Protein AF-A0A5N5ZF96-F1 (afdb_monomer_lite)

Radius of gyration: 26.36 Å; chains: 1; bounding box: 64×32×74 Å

pLDDT: mean 82.97, std 13.72, range [37.81, 97.19]

Foldseek 3Di:
DDPLVVVLVVVLVVAQPLLSVLSVVLSVVLVVVPDDPVFDWDWDDDLLQIDIDGPPDPVSVVSVVVSSVQSSQAASVPRDRDNWDFDPPVPDPHTHTGHLVVVLVVCVVVFQWAPQDLQFTWGQDCDPNDGDIDTDGLVQWFQAKEWPPCVPLVPQDDPFIKIWTQTPVRDIDIDTLVTFCPLVNLLNRDPVRYPDVVSVVSNCLQLVQFDQDLQLRFSAQHSQAGSQLRDRVCLCPPDPVSVVVLCVPPVDPVVVSVVSNVVSVVVLVNDSVSVCCSPPRPSGDPDDDRD

Secondary structure (DSSP, 8-state):
--HHHHHHHHHHTTS-HHHHHHHHHHHHHHHHTT--TTS-EEEEEETTEEEEEETT-HHHHHHHHHHHHHHTTS-TTT------EEE--TTSS--EEE-HHHHHHHHHTT-SEE---SSEEEEEEEETTEEEEEEEEHHHHEEEEEEE-GGGTTTTS----EEEEEETTS-EEEE-TTSTTHHHHHHHS-GGGBSSHHHHHHHHHHHHS-EE-TTT-SEEEETTEETTT--BHHHHHT-HHHHHHHHTT-SSHHHHHHHHHHHHHHHHTT-HHHHHHHHT-GGGS--SS--

Structure (mmCIF, N/CA/C/O backbone):
data_AF-A0A5N5ZF96-F1
#
_entry.id   AF-A0A5N5ZF96-F1
#
loop_
_atom_site.group_PDB
_atom_site.id
_atom_site.type_symbol
_atom_site.label_atom_id
_atom_site.label_alt_id
_atom_site.label_comp_id
_atom_site.label_asym_id
_atom_site.label_entity_id
_atom_site.label_seq_id
_atom_site.pdbx_PDB_ins_code
_atom_site.Cartn_x
_atom_site.Cartn_y
_atom_site.Cartn_z
_atom_site.occupancy
_atom_site.B_iso_or_equiv
_atom_site.auth_seq_id
_atom_site.auth_comp_id
_atom_site.auth_asym_id
_atom_site.auth_atom_id
_atom_site.pdbx_PDB_model_num
ATOM 1 N N . MET A 1 1 ? -13.406 14.253 44.596 1.00 65.38 1 MET A N 1
ATOM 2 C CA . MET A 1 1 ? -13.641 13.307 43.485 1.00 65.38 1 MET A CA 1
ATOM 3 C C . MET A 1 1 ? -14.614 12.248 43.981 1.00 65.38 1 MET A C 1
ATOM 5 O O . MET A 1 1 ? -14.267 11.573 44.949 1.00 65.38 1 MET A O 1
ATOM 9 N N . ASN A 1 2 ? -15.832 12.198 43.428 1.00 86.25 2 ASN A N 1
ATOM 10 C CA . ASN A 1 2 ? -16.864 11.226 43.824 1.00 86.25 2 ASN A CA 1
ATOM 11 C C . ASN A 1 2 ? -16.504 9.809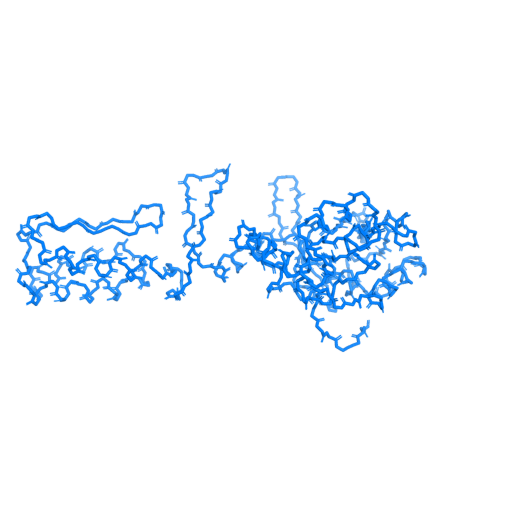 43.317 1.00 86.25 2 ASN A C 1
ATOM 13 O O . ASN A 1 2 ? -15.469 9.621 42.663 1.00 86.25 2 ASN A O 1
ATOM 17 N N . ALA A 1 3 ? -17.284 8.802 43.716 1.00 87.00 3 ALA A N 1
ATOM 18 C CA . ALA A 1 3 ? -17.009 7.400 43.393 1.00 87.00 3 ALA A CA 1
ATOM 19 C C . ALA A 1 3 ? -17.081 7.149 41.878 1.00 87.00 3 ALA A C 1
ATOM 21 O O . ALA A 1 3 ? -16.246 6.433 41.327 1.00 87.00 3 ALA A O 1
ATOM 22 N N . GLU A 1 4 ? -18.006 7.833 41.209 1.00 89.31 4 GLU A N 1
ATOM 23 C CA . GLU A 1 4 ? -18.239 7.809 39.771 1.00 89.31 4 GLU A CA 1
ATOM 24 C C . GLU A 1 4 ? -17.007 8.314 39.015 1.00 89.31 4 GLU A C 1
ATOM 26 O O . GLU A 1 4 ? -16.441 7.580 38.213 1.00 89.31 4 GLU A O 1
ATOM 31 N N . THR A 1 5 ? -16.490 9.510 39.326 1.00 88.69 5 THR A N 1
ATOM 32 C CA . THR A 1 5 ? -15.298 10.049 38.646 1.00 88.69 5 THR A CA 1
ATOM 33 C C . THR A 1 5 ? -14.074 9.144 38.828 1.00 88.69 5 THR A C 1
ATOM 35 O O . THR A 1 5 ? -13.277 8.983 37.900 1.00 88.69 5 THR A O 1
ATOM 38 N N . LYS A 1 6 ? -13.914 8.525 40.010 1.00 89.81 6 LYS A N 1
ATOM 39 C CA . LYS A 1 6 ? -12.844 7.542 40.261 1.00 89.81 6 LYS A CA 1
ATOM 40 C C . LYS A 1 6 ? -12.990 6.307 39.373 1.00 89.81 6 LYS A C 1
ATOM 42 O O . LYS A 1 6 ? -11.993 5.866 38.805 1.00 89.81 6 LYS A O 1
ATOM 47 N N . TYR A 1 7 ? -14.206 5.779 39.243 1.00 89.88 7 TYR A N 1
ATOM 48 C CA . TYR A 1 7 ? -14.503 4.652 38.363 1.00 89.88 7 TYR A CA 1
ATOM 49 C C . TYR A 1 7 ? -14.228 4.999 36.897 1.00 89.88 7 TYR A C 1
ATOM 51 O O . TYR A 1 7 ? -13.468 4.302 36.236 1.00 89.88 7 TYR A O 1
ATOM 59 N N . VAL A 1 8 ? -14.763 6.122 36.416 1.00 91.06 8 VAL A N 1
ATOM 60 C CA . VAL A 1 8 ? -14.608 6.580 35.027 1.00 91.06 8 VAL A CA 1
ATOM 61 C C . VAL A 1 8 ? -13.133 6.728 34.660 1.00 91.06 8 VAL A C 1
ATOM 63 O O . VAL A 1 8 ? -12.678 6.166 33.670 1.00 91.06 8 VAL A O 1
ATOM 66 N N . THR A 1 9 ? -12.347 7.393 35.511 1.00 91.19 9 THR A N 1
ATOM 67 C CA . THR A 1 9 ? -10.901 7.561 35.280 1.00 91.19 9 THR A CA 1
ATOM 68 C C . THR A 1 9 ? -10.170 6.215 35.272 1.00 91.19 9 THR A C 1
ATOM 70 O O . THR A 1 9 ? -9.229 6.018 34.507 1.00 91.19 9 THR A O 1
ATOM 73 N N . SER A 1 10 ? -10.605 5.271 36.112 1.00 90.44 10 SER A N 1
ATOM 74 C CA . SER A 1 10 ? -10.054 3.917 36.151 1.00 90.44 10 SER A CA 1
ATOM 75 C C . SER A 1 10 ? -10.356 3.113 34.892 1.00 90.44 10 SER A C 1
ATOM 77 O O . SER A 1 10 ? -9.513 2.317 34.512 1.00 90.44 10 SER A O 1
ATOM 79 N N . VAL A 1 11 ? -11.538 3.262 34.295 1.00 88.94 11 VAL A N 1
ATOM 80 C CA . VAL A 1 11 ? -11.928 2.508 33.095 1.00 88.94 11 VAL A CA 1
ATOM 81 C C . VAL A 1 11 ? -11.272 3.104 31.857 1.00 88.94 11 VAL A C 1
ATOM 83 O O . VAL A 1 11 ? -10.677 2.387 31.066 1.00 88.94 11 VAL A O 1
ATOM 86 N N . ILE A 1 12 ? -11.343 4.427 31.704 1.00 92.44 12 ILE A N 1
ATOM 87 C CA . ILE A 1 12 ? -10.909 5.116 30.485 1.00 92.44 12 ILE A CA 1
ATOM 88 C C . ILE A 1 12 ? -9.402 4.980 30.237 1.00 92.44 12 ILE A C 1
ATOM 90 O O . ILE A 1 12 ? -8.981 4.887 29.088 1.00 92.44 12 ILE A O 1
ATOM 94 N N . LYS A 1 13 ? -8.587 4.940 31.296 1.00 91.50 13 LYS A N 1
ATOM 95 C CA . LYS A 1 13 ? -7.121 4.851 31.175 1.00 91.50 13 LYS A CA 1
ATOM 96 C C . LYS A 1 13 ? -6.634 3.573 30.472 1.00 91.50 13 LYS A C 1
ATOM 98 O O . LYS A 1 13 ? -5.491 3.549 30.030 1.00 91.50 13 LYS A O 1
ATOM 103 N N . ASP A 1 14 ? -7.466 2.529 30.439 1.00 89.06 14 ASP A N 1
ATOM 104 C CA . ASP A 1 14 ? -7.128 1.230 29.853 1.00 89.06 14 ASP A CA 1
ATOM 105 C C . ASP A 1 14 ? -7.432 1.185 28.338 1.00 89.06 14 ASP A C 1
ATOM 107 O O . ASP A 1 14 ? -7.151 0.180 27.692 1.00 89.06 14 ASP A O 1
ATOM 111 N N . PHE A 1 15 ? -7.983 2.267 27.769 1.00 89.00 15 PHE A N 1
ATOM 112 C CA . PHE A 1 15 ? -8.279 2.411 26.340 1.00 89.00 15 PHE A CA 1
ATOM 113 C C . PHE A 1 15 ? -7.331 3.398 25.654 1.00 89.00 15 PHE A C 1
ATOM 115 O O . PHE A 1 15 ? -6.765 4.296 26.294 1.00 89.00 15 PHE A O 1
ATOM 122 N N . ASP A 1 16 ? -7.214 3.264 24.329 1.00 86.00 16 ASP A N 1
ATOM 123 C CA . ASP A 1 16 ? -6.443 4.176 23.488 1.00 86.00 16 ASP A CA 1
ATOM 124 C C . ASP A 1 16 ? -6.835 5.633 23.721 1.00 86.00 16 ASP A C 1
ATOM 126 O O . ASP A 1 16 ? -8.012 5.972 23.859 1.00 86.00 16 ASP A O 1
ATOM 130 N N . VAL A 1 17 ? -5.831 6.518 23.721 1.00 89.31 17 VAL A N 1
ATOM 131 C CA . VAL A 1 17 ? -5.986 7.959 23.997 1.00 89.31 17 VAL A CA 1
ATOM 132 C C . VAL A 1 17 ? -7.071 8.591 23.122 1.00 89.31 17 VAL A C 1
ATOM 134 O O . VAL A 1 17 ? -7.817 9.452 23.585 1.00 89.31 17 VAL A O 1
ATOM 137 N N . VAL A 1 18 ? -7.197 8.120 21.880 1.00 88.69 18 VAL A N 1
ATOM 138 C CA . VAL A 1 18 ? -8.214 8.564 20.922 1.00 88.69 18 VAL A CA 1
ATOM 139 C C . VAL A 1 18 ? -9.640 8.307 21.428 1.00 88.69 18 VAL A C 1
ATOM 141 O O . VAL A 1 18 ? -10.518 9.142 21.225 1.00 88.69 18 VAL A O 1
ATOM 144 N N . TYR A 1 19 ? -9.878 7.202 22.135 1.00 90.88 19 TYR A N 1
ATOM 145 C CA . TYR A 1 19 ? -11.196 6.843 22.667 1.00 90.88 19 TYR A CA 1
ATOM 146 C C . TYR A 1 19 ? -11.517 7.548 23.982 1.00 90.88 19 TYR A C 1
ATOM 148 O O . TYR A 1 19 ? -12.687 7.672 24.342 1.00 90.88 19 TYR A O 1
ATOM 156 N N . GLN A 1 20 ? -10.507 8.038 24.704 1.00 92.62 20 GLN A N 1
ATOM 157 C CA . GLN A 1 20 ? -10.689 8.509 26.075 1.00 92.62 20 GLN A CA 1
ATOM 158 C C . GLN A 1 20 ? -11.656 9.689 26.196 1.00 92.62 20 GLN A C 1
ATOM 160 O O . GLN A 1 20 ? -12.450 9.728 27.135 1.00 92.62 20 GLN A O 1
ATOM 165 N N . ASN A 1 21 ? -11.639 10.622 25.239 1.00 92.44 21 ASN A N 1
ATOM 166 C CA . ASN A 1 21 ? -12.564 11.757 25.240 1.00 92.44 21 ASN A CA 1
ATOM 167 C C . ASN A 1 21 ? -14.008 11.306 24.988 1.00 92.44 21 ASN A C 1
ATOM 169 O O . ASN A 1 21 ? -14.898 11.668 25.750 1.00 92.44 21 ASN A O 1
ATOM 173 N N . THR A 1 22 ? -14.229 10.455 23.985 1.00 94.00 22 THR A N 1
ATOM 174 C CA . THR A 1 22 ? -15.558 9.918 23.658 1.00 94.00 22 THR A CA 1
ATOM 175 C C . THR A 1 22 ? -16.110 9.044 24.784 1.00 94.00 22 THR A C 1
ATOM 177 O O . THR A 1 22 ? -17.290 9.124 25.112 1.00 94.00 22 THR A O 1
ATOM 180 N N . LEU A 1 23 ? -15.262 8.245 25.438 1.00 94.81 23 LEU A N 1
ATOM 181 C CA . LEU A 1 23 ? -15.657 7.478 26.618 1.00 94.81 23 LEU A CA 1
ATOM 182 C C . LEU A 1 23 ? -16.005 8.389 27.792 1.00 94.81 23 LEU A C 1
ATOM 184 O O . LEU A 1 23 ? -16.938 8.098 28.535 1.00 94.81 23 LEU A O 1
ATOM 188 N N . LYS A 1 24 ? -15.278 9.493 27.970 1.00 95.12 24 LYS A N 1
ATOM 189 C CA . LYS A 1 24 ? -15.581 10.464 29.019 1.00 95.12 24 LYS A CA 1
ATOM 190 C C . LYS A 1 24 ? -16.945 11.109 28.789 1.00 95.12 24 LYS A C 1
ATOM 192 O O . LYS A 1 24 ? -17.745 11.118 29.714 1.00 95.12 24 LYS A O 1
ATOM 197 N N . GLU A 1 25 ? -17.224 11.554 27.567 1.00 96.50 25 GLU A N 1
ATOM 198 C CA . GLU A 1 25 ? -18.534 12.091 27.173 1.00 96.50 25 GLU A CA 1
ATOM 199 C C . GLU A 1 25 ? -19.655 11.068 27.408 1.00 96.50 25 GLU A C 1
ATOM 201 O O . GLU A 1 25 ? -20.671 11.400 28.017 1.00 96.50 25 GLU A O 1
ATOM 206 N N . MET A 1 26 ? -19.429 9.799 27.043 1.00 96.81 26 MET A N 1
ATOM 207 C CA . MET A 1 26 ? -20.361 8.705 27.329 1.00 96.81 26 MET A CA 1
ATOM 208 C C . MET A 1 26 ? -20.660 8.593 28.828 1.00 96.81 26 MET A C 1
ATOM 210 O O . MET A 1 26 ? -21.820 8.520 29.227 1.00 96.81 26 MET A O 1
ATOM 214 N N . PHE A 1 27 ? -19.628 8.556 29.674 1.00 96.12 27 PHE A N 1
ATOM 215 C CA . PHE A 1 27 ? -19.810 8.423 31.118 1.00 96.12 27 PHE A CA 1
ATOM 216 C C . PHE A 1 27 ? -20.442 9.663 31.756 1.00 96.12 27 PHE A C 1
ATOM 218 O O . PHE A 1 27 ? -21.265 9.504 32.657 1.00 96.12 27 PHE A O 1
ATOM 225 N N . ASP A 1 28 ? -20.103 10.864 31.291 1.00 96.00 28 ASP A N 1
ATOM 226 C CA . ASP A 1 28 ? -20.722 12.107 31.753 1.00 96.00 28 ASP A CA 1
ATOM 227 C C . ASP A 1 28 ? -22.236 12.088 31.444 1.00 96.00 28 ASP A C 1
ATOM 229 O O . ASP A 1 28 ? -23.049 12.291 32.347 1.00 96.00 28 ASP A O 1
ATOM 233 N N . GLU A 1 29 ? -22.637 11.697 30.227 1.00 97.19 29 GLU A N 1
ATOM 234 C CA . GLU A 1 29 ? -24.053 11.569 29.852 1.00 97.19 29 GLU A CA 1
ATOM 235 C C . GLU A 1 29 ? -24.774 10.453 30.632 1.00 97.19 29 GLU A C 1
ATOM 237 O O . GLU A 1 29 ? -25.935 10.605 31.025 1.00 97.19 29 GLU A O 1
ATOM 242 N N . LEU A 1 30 ? -24.101 9.333 30.917 1.00 95.69 30 LEU A N 1
ATOM 243 C CA . LEU A 1 30 ? -24.652 8.271 31.763 1.00 95.69 30 LEU A CA 1
ATOM 244 C C . LEU A 1 30 ? -24.927 8.775 33.190 1.00 95.69 30 LEU A C 1
ATOM 246 O O . LEU A 1 30 ? -26.004 8.501 33.727 1.00 95.69 30 LEU A O 1
ATOM 250 N N . ILE A 1 31 ? -23.994 9.526 33.790 1.00 94.56 31 ILE A N 1
ATOM 251 C CA . ILE A 1 31 ? -24.150 10.131 35.126 1.00 94.56 31 ILE A CA 1
ATOM 252 C C . ILE A 1 31 ? -25.327 11.112 35.127 1.00 94.56 31 ILE A C 1
ATOM 254 O O . ILE A 1 31 ? -26.194 11.032 36.001 1.00 94.56 31 ILE A O 1
ATOM 258 N N . GLU A 1 32 ? -25.411 11.990 34.125 1.00 95.75 32 GLU A N 1
ATOM 259 C CA . GLU A 1 32 ? -26.530 12.931 33.958 1.00 95.75 32 GLU A CA 1
ATOM 260 C C . GLU A 1 32 ? -27.883 12.217 33.821 1.00 95.75 32 GLU A C 1
ATOM 262 O O . GLU A 1 32 ? -28.922 12.736 34.235 1.00 95.75 32 GLU A O 1
ATOM 267 N N . ASN A 1 33 ? -27.876 10.988 33.300 1.00 95.44 33 ASN A N 1
ATOM 268 C CA . ASN A 1 33 ? -29.060 10.153 33.134 1.00 95.44 33 ASN A CA 1
ATOM 269 C C . ASN A 1 33 ? -29.305 9.160 34.281 1.00 95.44 33 ASN A C 1
ATOM 271 O O . ASN A 1 33 ? -30.176 8.291 34.155 1.00 95.44 33 ASN A O 1
ATOM 275 N N . GLY A 1 34 ? -28.616 9.335 35.412 1.00 92.62 34 GLY A N 1
ATOM 276 C CA . GLY A 1 34 ? -28.881 8.619 36.659 1.00 92.62 34 GLY A CA 1
ATOM 277 C C . GLY A 1 34 ? -28.096 7.322 36.835 1.00 92.62 34 GLY A C 1
ATOM 278 O O . GLY A 1 34 ? -28.491 6.487 37.649 1.00 92.62 34 GLY A O 1
ATOM 279 N N . TRP A 1 35 ? -27.010 7.122 36.086 1.00 94.44 35 TRP A N 1
ATOM 280 C CA . TRP A 1 35 ? -26.068 6.045 36.379 1.00 94.44 35 TRP A CA 1
ATOM 281 C C . TRP A 1 35 ? -25.307 6.318 37.686 1.00 94.44 35 TRP A C 1
ATOM 283 O O . TRP A 1 35 ? -24.858 7.435 37.944 1.00 94.44 35 TRP A O 1
ATOM 293 N N . THR A 1 36 ? -25.129 5.269 38.488 1.00 91.19 36 THR A N 1
ATOM 294 C CA . THR A 1 36 ? -24.281 5.245 39.687 1.00 91.19 36 THR A CA 1
ATOM 295 C C . THR A 1 36 ? -23.387 4.008 39.645 1.00 91.19 36 THR A C 1
ATOM 297 O O . THR A 1 36 ? -23.646 3.061 38.898 1.00 91.19 36 THR A O 1
ATOM 300 N N . THR A 1 37 ? -22.365 3.956 40.503 1.00 88.62 37 THR A N 1
ATOM 301 C CA . THR A 1 37 ? -21.448 2.803 40.591 1.00 88.62 37 THR A CA 1
ATOM 302 C C . THR A 1 37 ? -22.112 1.483 41.009 1.00 88.62 37 THR A C 1
ATOM 304 O O . THR A 1 37 ? -21.464 0.439 40.952 1.00 88.62 37 THR A O 1
ATOM 307 N N . ASP A 1 38 ? -23.384 1.503 41.417 1.00 88.94 38 ASP A N 1
ATOM 308 C CA . ASP A 1 38 ? -24.154 0.297 41.745 1.00 88.94 38 ASP A CA 1
ATOM 309 C C . ASP A 1 38 ? -24.536 -0.502 40.488 1.00 88.94 38 ASP A C 1
ATOM 311 O O . ASP A 1 38 ? -24.707 -1.723 40.542 1.00 88.94 38 ASP A O 1
ATOM 315 N N . VAL A 1 39 ? -24.638 0.172 39.337 1.00 87.88 39 VAL A N 1
ATOM 316 C CA . VAL A 1 39 ? -24.899 -0.457 38.040 1.00 87.88 39 VAL A CA 1
ATOM 317 C C . VAL A 1 39 ? -23.568 -0.742 37.355 1.00 87.88 39 VAL A C 1
ATOM 319 O O . VAL A 1 39 ? -22.848 0.168 36.942 1.00 87.88 39 VAL A O 1
ATOM 322 N N . LYS A 1 40 ? -23.241 -2.026 37.204 1.00 88.19 40 LYS A N 1
ATOM 323 C CA . LYS A 1 40 ? -22.011 -2.450 36.527 1.00 88.19 40 LYS A CA 1
ATOM 324 C C . LYS A 1 40 ? -22.080 -2.133 35.035 1.00 88.19 40 LYS A C 1
ATOM 326 O O . LYS A 1 40 ? -23.028 -2.535 34.365 1.00 88.19 40 LYS A O 1
ATOM 331 N N . ILE A 1 41 ? -21.034 -1.483 34.536 1.00 90.75 41 ILE A N 1
ATOM 332 C CA . ILE A 1 41 ? -20.803 -1.247 33.110 1.00 90.75 41 ILE A CA 1
ATOM 333 C C . ILE A 1 41 ? -19.625 -2.112 32.683 1.00 90.75 41 ILE A C 1
ATOM 335 O O . ILE A 1 41 ? -18.554 -2.040 33.288 1.00 90.75 41 ILE A O 1
ATOM 339 N N . TYR A 1 42 ? -19.819 -2.926 31.653 1.00 90.44 42 TYR A N 1
ATOM 340 C CA . TYR A 1 42 ? -18.764 -3.736 31.063 1.00 90.44 42 TYR A CA 1
ATOM 341 C C . TYR A 1 42 ? -18.312 -3.112 29.745 1.00 90.44 42 TYR A C 1
ATOM 343 O O . TYR A 1 42 ? -19.018 -3.216 28.748 1.00 90.44 42 TYR A O 1
ATOM 351 N N . CYS A 1 43 ? -17.137 -2.482 29.746 1.00 91.75 43 CYS A N 1
ATOM 352 C CA . CYS A 1 43 ? -16.488 -1.989 28.534 1.00 91.75 43 CYS A CA 1
ATOM 353 C C . CYS A 1 43 ? -15.343 -2.925 28.155 1.00 91.75 43 CYS A C 1
ATOM 355 O O . CYS A 1 43 ? -14.505 -3.251 29.001 1.00 91.75 43 CYS A O 1
ATOM 357 N N . LYS A 1 44 ? -15.274 -3.329 26.889 1.00 90.06 44 LYS A N 1
ATOM 358 C CA . LYS A 1 44 ? -14.160 -4.117 26.367 1.00 90.06 44 LYS A CA 1
ATOM 359 C C . LYS A 1 44 ? -13.954 -3.849 24.887 1.00 90.06 44 LYS A C 1
ATOM 361 O O . LYS A 1 44 ? -14.914 -3.765 24.132 1.00 90.06 44 LYS A O 1
ATOM 366 N N . GLU A 1 45 ? -12.696 -3.823 24.475 1.00 84.81 45 GLU A N 1
ATOM 367 C CA . GLU A 1 45 ? -12.321 -3.938 23.073 1.00 84.81 45 GLU A CA 1
ATOM 368 C C . GLU A 1 45 ? -11.948 -5.391 22.748 1.00 84.81 45 GLU A C 1
ATOM 370 O O . GLU A 1 45 ? -11.219 -6.056 23.495 1.00 84.81 45 GLU A O 1
ATOM 375 N N . LYS A 1 46 ? -12.497 -5.927 21.657 1.00 79.12 46 LYS A N 1
ATOM 376 C CA . LYS A 1 46 ? -12.172 -7.267 21.166 1.00 79.12 46 LYS A CA 1
ATOM 377 C C . LYS A 1 46 ? -12.161 -7.263 19.642 1.00 79.12 46 LYS A C 1
ATOM 379 O O . LYS A 1 46 ? -13.172 -6.941 19.031 1.00 79.12 46 LYS A O 1
ATOM 384 N N . TYR A 1 47 ? -11.043 -7.678 19.045 1.00 73.00 47 TYR A N 1
ATOM 385 C CA . TYR A 1 47 ? -10.875 -7.748 17.586 1.00 73.00 47 TYR A CA 1
ATOM 386 C C . TYR A 1 47 ? -11.176 -6.413 16.877 1.00 73.00 47 TYR A C 1
ATOM 388 O O . TYR A 1 47 ? -11.859 -6.396 15.856 1.00 73.00 47 TYR A O 1
ATOM 396 N N . GLY A 1 48 ? -10.735 -5.294 17.464 1.00 72.94 48 GLY A N 1
ATOM 397 C CA . GLY A 1 48 ? -10.994 -3.953 16.931 1.00 72.94 48 GLY A CA 1
ATOM 398 C C . GLY A 1 48 ? -12.424 -3.446 17.120 1.00 72.94 48 GLY A C 1
ATOM 399 O O . GLY A 1 48 ? -12.775 -2.394 16.604 1.00 72.94 48 GLY A O 1
ATOM 400 N N . VAL A 1 49 ? -13.274 -4.182 17.840 1.00 81.88 49 VAL A N 1
ATOM 401 C CA . VAL A 1 49 ? -14.644 -3.758 18.138 1.00 81.88 49 VAL A CA 1
ATOM 402 C C . VAL A 1 49 ? -14.750 -3.404 19.612 1.00 81.88 49 VAL A C 1
ATOM 404 O O . VAL A 1 49 ? -14.535 -4.246 20.489 1.00 81.88 49 VAL A O 1
ATOM 407 N N . PHE A 1 50 ? -15.120 -2.159 19.880 1.00 88.81 50 PHE A N 1
ATOM 408 C CA . PHE A 1 50 ? -15.508 -1.695 21.198 1.00 88.81 50 PHE A CA 1
ATOM 409 C C . PHE A 1 50 ? -16.938 -2.143 21.513 1.00 88.81 50 PHE A C 1
ATOM 411 O O . PHE A 1 50 ? -17.855 -1.992 20.702 1.00 88.81 50 PHE A O 1
ATOM 418 N N . ILE A 1 51 ? -17.122 -2.697 22.708 1.00 91.06 51 ILE A N 1
ATOM 419 C CA . ILE A 1 51 ? -18.397 -3.175 23.237 1.00 91.06 51 ILE A CA 1
ATOM 420 C C . ILE A 1 51 ? -18.595 -2.545 24.615 1.00 91.06 51 ILE A C 1
ATOM 422 O O . ILE A 1 51 ? -17.671 -2.522 25.432 1.00 91.06 51 ILE A O 1
ATOM 426 N N . CYS A 1 52 ? -19.811 -2.066 24.877 1.00 93.88 52 CYS A N 1
ATOM 427 C CA . CYS A 1 52 ? -20.228 -1.546 26.173 1.00 93.88 52 CYS A CA 1
ATOM 428 C C . CYS A 1 52 ? -21.594 -2.131 26.549 1.00 93.88 52 CYS A C 1
ATOM 430 O O . CYS A 1 52 ? -22.579 -1.923 25.843 1.00 93.88 52 CYS A O 1
ATOM 432 N N . GLU A 1 53 ? -21.651 -2.866 27.658 1.00 92.62 53 GLU A N 1
ATOM 433 C CA . GLU A 1 53 ? -22.875 -3.499 28.154 1.00 92.62 53 GLU A CA 1
ATOM 434 C C . GLU A 1 53 ? -23.258 -2.950 29.532 1.00 92.62 53 GLU A C 1
ATOM 436 O O . GL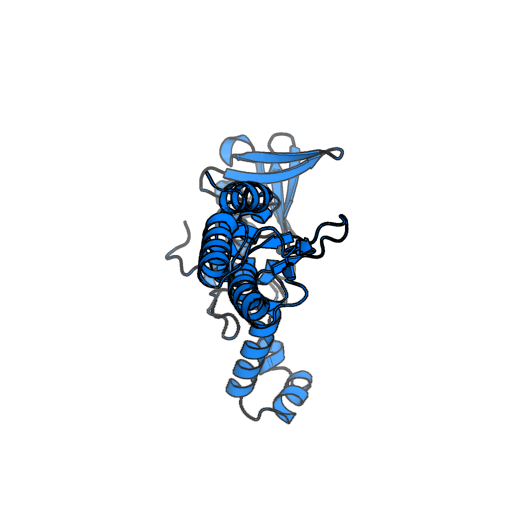U A 1 53 ? -22.481 -2.997 30.492 1.00 92.62 53 GLU A O 1
ATOM 441 N N . ILE A 1 54 ? -24.496 -2.469 29.632 1.00 92.44 54 ILE A N 1
ATOM 442 C CA . ILE A 1 54 ? -25.139 -1.971 30.846 1.00 92.44 54 ILE A CA 1
ATOM 443 C C . ILE A 1 54 ? -26.362 -2.842 31.116 1.00 92.44 54 ILE A C 1
ATOM 445 O O . ILE A 1 54 ? -27.490 -2.569 30.696 1.00 92.44 54 ILE A O 1
ATOM 449 N N . ASN A 1 55 ? -26.135 -3.926 31.851 1.00 78.62 55 ASN A N 1
ATOM 450 C CA . ASN A 1 55 ? -27.199 -4.857 32.192 1.00 78.62 55 ASN A CA 1
ATOM 451 C C . ASN A 1 55 ? -28.260 -4.161 33.058 1.00 78.62 55 ASN A C 1
ATOM 453 O O . ASN A 1 55 ? -27.942 -3.574 34.092 1.00 78.62 55 ASN A O 1
ATOM 457 N N . SER A 1 56 ? -29.536 -4.334 32.698 1.00 73.62 56 SER A N 1
ATOM 458 C CA . SER A 1 56 ? -30.726 -3.931 33.479 1.00 73.62 56 SER A CA 1
ATOM 459 C C . SER A 1 56 ? -31.236 -2.492 33.306 1.00 73.62 56 SER A C 1
ATOM 461 O O . SER A 1 56 ? -32.173 -2.113 34.009 1.00 73.62 56 SER A O 1
ATOM 463 N N . ASN A 1 57 ? -30.703 -1.688 32.375 1.00 88.31 57 ASN A N 1
ATOM 464 C CA . ASN A 1 57 ? -31.256 -0.356 32.096 1.00 88.31 57 ASN A CA 1
ATOM 465 C C . ASN A 1 57 ? -31.193 0.013 30.604 1.00 88.31 57 ASN A C 1
ATOM 467 O O . ASN A 1 57 ? -30.168 0.475 30.112 1.00 88.31 57 ASN A O 1
ATOM 471 N N . GLN A 1 58 ? -32.324 -0.125 29.901 1.00 91.81 58 GLN A N 1
ATOM 472 C CA . GLN A 1 58 ? -32.411 0.146 28.459 1.00 91.81 58 GLN A CA 1
ATOM 473 C C . GLN A 1 58 ? -32.077 1.598 28.097 1.00 91.81 58 GLN A C 1
ATOM 475 O O . GLN A 1 58 ? -31.487 1.851 27.052 1.00 91.81 58 GLN A O 1
ATOM 480 N N . LYS A 1 59 ? -32.441 2.563 28.951 1.00 94.56 59 LYS A N 1
ATOM 481 C CA . LYS A 1 59 ? -32.149 3.978 28.694 1.00 94.56 59 LYS A CA 1
ATOM 482 C C . LYS A 1 59 ? -30.639 4.218 28.688 1.00 94.56 59 LYS A C 1
ATOM 484 O O . LYS A 1 59 ? -30.136 4.863 27.777 1.00 94.56 59 LYS A O 1
ATOM 489 N N . LEU A 1 60 ? -29.932 3.674 29.679 1.00 94.88 60 LEU A N 1
ATOM 490 C CA . LEU A 1 60 ? -28.475 3.780 29.767 1.00 94.88 60 LEU A CA 1
ATOM 491 C C . LEU A 1 60 ? -27.784 2.975 28.657 1.00 94.88 60 LEU A C 1
ATOM 493 O O . LEU A 1 60 ? -26.826 3.467 28.070 1.00 94.88 60 LEU A O 1
ATOM 497 N N . GLN A 1 61 ? -28.303 1.791 28.314 1.00 95.75 61 GLN A N 1
ATOM 498 C CA . GLN A 1 61 ? -27.783 1.003 27.193 1.00 95.75 61 GLN A CA 1
ATOM 499 C C . GLN A 1 61 ? -27.867 1.776 25.871 1.00 95.75 61 GLN A C 1
ATOM 501 O O . GLN A 1 61 ? -26.886 1.822 25.146 1.00 95.75 61 GLN A O 1
ATOM 506 N N . ASN A 1 62 ? -28.979 2.462 25.585 1.00 96.12 62 ASN A N 1
ATOM 507 C CA . ASN A 1 62 ? -29.115 3.249 24.351 1.00 96.12 62 ASN A CA 1
ATOM 508 C C . ASN A 1 62 ? -28.092 4.400 24.259 1.00 96.12 62 ASN A C 1
ATOM 510 O O . ASN A 1 62 ? -27.624 4.732 23.167 1.00 96.12 62 ASN A O 1
ATOM 514 N N . ILE A 1 63 ? -27.755 5.017 25.398 1.00 96.50 63 ILE A N 1
ATOM 515 C CA . ILE A 1 63 ? -26.685 6.021 25.471 1.00 96.50 63 ILE A CA 1
ATOM 516 C C . ILE A 1 63 ? -25.362 5.339 25.118 1.00 96.50 63 ILE A C 1
ATOM 518 O O . ILE A 1 63 ? -24.705 5.747 24.165 1.00 96.50 63 ILE A O 1
ATOM 522 N N . ALA A 1 64 ? -25.018 4.247 25.806 1.00 95.69 64 ALA A N 1
ATOM 523 C CA . ALA A 1 64 ? -23.800 3.488 25.535 1.00 95.69 64 ALA A CA 1
ATOM 524 C C . ALA A 1 64 ? -23.691 3.054 24.062 1.00 95.69 64 ALA A C 1
ATOM 526 O O . ALA A 1 64 ? -22.654 3.280 23.447 1.00 95.69 64 ALA A O 1
ATOM 527 N N . ASP A 1 65 ? -24.764 2.529 23.467 1.00 95.38 65 ASP A N 1
ATOM 528 C CA . ASP A 1 65 ? -24.811 2.094 22.066 1.00 95.38 65 ASP A CA 1
ATOM 529 C C . ASP A 1 65 ? -24.498 3.234 21.085 1.00 95.38 65 ASP A C 1
ATOM 531 O O . ASP A 1 65 ? -23.835 3.020 20.067 1.00 95.38 65 ASP A O 1
ATOM 535 N N . THR A 1 66 ? -24.921 4.462 21.402 1.00 96.31 66 THR A N 1
ATOM 536 C CA . THR A 1 66 ? -24.618 5.646 20.585 1.00 96.31 66 THR A CA 1
ATOM 537 C C . THR A 1 66 ? -23.112 5.906 20.549 1.00 96.31 66 THR A C 1
ATOM 539 O O . THR A 1 66 ? -22.528 6.044 19.472 1.00 96.31 66 THR A O 1
ATOM 542 N N . TYR A 1 67 ? -22.458 5.905 21.712 1.00 95.69 67 TYR A N 1
ATOM 543 C CA . TYR A 1 67 ? -21.013 6.126 21.808 1.00 95.69 67 TYR A CA 1
ATOM 544 C C . TYR A 1 67 ? -20.203 4.936 21.296 1.00 95.69 67 TYR A C 1
ATOM 546 O O . TYR A 1 67 ? -19.182 5.140 20.644 1.00 95.69 67 TYR A O 1
ATOM 554 N N . VAL A 1 68 ? -20.679 3.705 21.498 1.00 93.19 68 VAL A N 1
ATOM 555 C CA . VAL A 1 68 ? -20.120 2.500 20.870 1.00 93.19 68 VAL A CA 1
ATOM 556 C C . VAL A 1 68 ? -20.103 2.656 19.350 1.00 93.19 68 VAL A C 1
ATOM 558 O O . VAL A 1 68 ? -19.083 2.384 18.719 1.00 93.19 68 VAL A O 1
ATOM 561 N N . GLY A 1 69 ? -21.195 3.146 18.755 1.00 91.56 69 GLY A N 1
ATO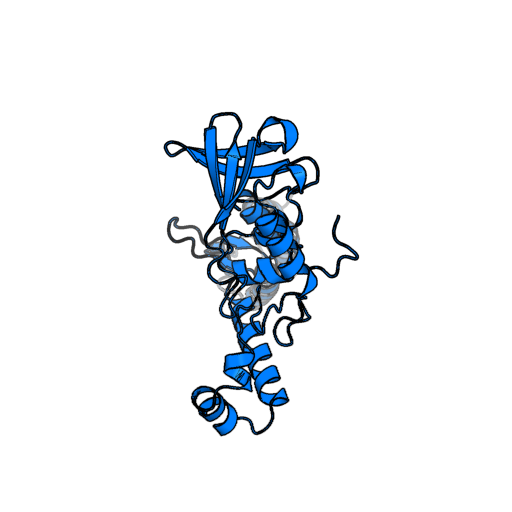M 562 C CA . GLY A 1 69 ? -21.262 3.442 17.324 1.00 91.56 69 GLY A CA 1
ATOM 563 C C . GLY A 1 69 ? -20.234 4.485 16.874 1.00 91.56 69 GLY A C 1
ATOM 564 O O . GLY A 1 69 ? -19.622 4.320 15.820 1.00 91.56 69 GLY A O 1
ATOM 565 N N . ILE A 1 70 ? -19.999 5.527 17.680 1.00 91.50 70 ILE A N 1
ATOM 566 C CA . ILE A 1 70 ? -18.985 6.554 17.397 1.00 91.50 70 ILE A CA 1
ATOM 567 C C . ILE A 1 70 ? -17.576 5.959 17.472 1.00 91.50 70 ILE A C 1
ATOM 569 O O . ILE A 1 70 ? -16.823 6.097 16.510 1.00 91.50 70 ILE A O 1
ATOM 573 N N . ILE A 1 71 ? -17.236 5.273 18.565 1.00 90.81 71 ILE A N 1
ATOM 574 C CA . ILE A 1 71 ? -15.910 4.674 18.790 1.00 90.81 71 ILE A CA 1
ATOM 575 C C . ILE A 1 71 ? -15.585 3.664 17.686 1.00 90.81 71 ILE A C 1
ATOM 577 O O . ILE A 1 71 ? -14.518 3.726 17.083 1.00 90.81 71 ILE A O 1
ATOM 581 N N . ASN A 1 72 ? -16.540 2.802 17.332 1.00 87.94 72 ASN A N 1
ATOM 582 C CA . ASN A 1 72 ? -16.358 1.833 16.252 1.00 87.94 72 ASN A CA 1
ATOM 583 C C . ASN A 1 72 ? -16.288 2.479 14.856 1.00 87.94 72 ASN A C 1
ATOM 585 O O . ASN A 1 72 ? -15.913 1.808 13.898 1.00 87.94 72 ASN A O 1
ATOM 589 N N . SER A 1 73 ? -16.629 3.763 14.714 1.00 86.81 73 SER A N 1
ATOM 590 C CA . SER A 1 73 ? -16.534 4.494 13.442 1.00 86.81 73 SER A CA 1
ATOM 591 C C . SER A 1 73 ? -15.218 5.250 13.241 1.00 86.81 73 SER A C 1
ATOM 593 O O . SER A 1 73 ? -15.025 5.824 12.169 1.00 86.81 73 SER A O 1
ATOM 595 N N . ILE A 1 74 ? -14.339 5.279 14.248 1.00 87.62 74 ILE A N 1
ATOM 596 C CA . ILE A 1 74 ? -13.080 6.027 14.212 1.00 87.62 74 ILE A CA 1
ATOM 597 C C . ILE A 1 74 ? -11.864 5.102 14.308 1.00 87.62 74 ILE A C 1
ATOM 599 O O . ILE A 1 74 ? -11.898 4.040 14.926 1.00 87.62 74 ILE A O 1
ATOM 603 N N . CYS A 1 75 ? -10.758 5.528 13.704 1.00 86.44 75 CYS A N 1
ATOM 604 C CA . CYS A 1 75 ? -9.480 4.826 13.790 1.00 86.44 75 CYS A CA 1
ATOM 605 C C . CYS A 1 75 ? -8.858 4.966 15.197 1.00 86.44 75 CYS A C 1
ATOM 607 O O . CYS A 1 75 ? -8.677 6.103 15.633 1.00 86.44 75 CYS A O 1
ATOM 609 N N . PRO A 1 76 ? -8.437 3.885 15.882 1.00 84.38 76 PRO A N 1
ATOM 610 C CA . PRO A 1 76 ? -7.780 3.970 17.197 1.00 84.38 76 PRO A CA 1
ATOM 611 C C . PRO A 1 76 ? -6.450 4.730 17.154 1.00 84.38 76 PRO A C 1
ATOM 613 O O . PRO A 1 76 ? -6.054 5.347 18.139 1.00 84.38 76 PRO A O 1
ATOM 616 N N . ASN A 1 77 ? -5.777 4.754 15.998 1.00 85.62 77 ASN A N 1
ATOM 617 C CA . ASN A 1 77 ? -4.467 5.394 15.868 1.00 85.62 77 ASN A CA 1
ATOM 618 C C . ASN A 1 77 ? -4.557 6.911 15.652 1.00 85.62 77 ASN A C 1
ATOM 620 O O . ASN A 1 77 ? -3.660 7.635 16.079 1.00 85.62 77 ASN A O 1
ATOM 624 N N . CYS A 1 78 ? -5.585 7.399 14.949 1.00 88.81 78 CYS A N 1
ATOM 625 C CA . CYS A 1 78 ? -5.667 8.813 14.550 1.00 88.81 78 CYS A CA 1
ATOM 626 C C . CYS A 1 78 ? -7.005 9.507 14.833 1.00 88.81 78 CYS A C 1
ATOM 628 O O . CYS A 1 78 ? -7.065 10.728 14.743 1.00 88.81 78 CYS A O 1
ATOM 630 N N . GLY A 1 79 ? -8.070 8.776 15.171 1.00 87.50 79 GLY A N 1
ATOM 631 C CA . GLY A 1 79 ? -9.397 9.332 15.460 1.00 87.50 79 GLY A CA 1
ATOM 632 C C . GLY A 1 79 ? -10.224 9.744 14.243 1.00 87.50 79 GLY A C 1
ATOM 633 O O . GLY A 1 79 ? -11.363 10.175 14.408 1.00 87.50 79 GLY A O 1
ATOM 634 N N . GLU A 1 80 ? -9.695 9.593 13.028 1.00 87.50 80 GLU A N 1
ATOM 635 C CA . GLU A 1 80 ? -10.429 9.922 11.805 1.00 87.50 80 GLU A CA 1
ATOM 636 C C . GLU A 1 80 ? -11.559 8.929 11.525 1.00 87.50 80 GLU A C 1
ATOM 638 O O . GLU A 1 80 ? -11.436 7.722 11.772 1.00 87.50 80 GLU A O 1
ATOM 643 N N . LYS A 1 81 ? -12.657 9.453 10.966 1.00 76.81 81 LYS A N 1
ATOM 644 C CA . LYS A 1 81 ? -13.830 8.676 10.546 1.00 76.81 81 LYS A CA 1
ATOM 645 C C . LYS A 1 81 ? -13.570 8.007 9.203 1.00 76.81 81 LYS A C 1
ATOM 647 O O . LYS A 1 81 ? -14.064 8.446 8.166 1.00 76.81 81 LYS A O 1
ATOM 652 N N . GLU A 1 82 ? -12.814 6.924 9.224 1.00 69.00 82 GLU A N 1
ATOM 653 C CA . GLU A 1 82 ? -12.672 6.037 8.076 1.00 69.00 82 GLU A CA 1
ATOM 654 C C . GLU A 1 82 ? -13.033 4.618 8.467 1.00 69.00 82 GLU A C 1
ATOM 656 O O . GLU A 1 82 ? -12.752 4.195 9.585 1.00 69.00 82 GLU A O 1
ATOM 661 N N . LYS A 1 83 ? -13.628 3.873 7.523 1.00 64.88 83 LYS A N 1
ATOM 662 C CA . LYS A 1 83 ? -13.909 2.454 7.722 1.00 64.88 83 LYS A CA 1
ATOM 663 C C . LYS A 1 83 ? -12.582 1.754 8.055 1.00 64.88 83 LYS A C 1
ATOM 665 O O . LYS A 1 83 ? -11.700 1.706 7.193 1.00 64.88 83 LYS A O 1
ATOM 670 N N . PRO A 1 84 ? -12.441 1.224 9.268 1.00 62.38 84 PRO A N 1
ATOM 671 C CA . PRO A 1 84 ? -11.221 0.569 9.691 1.00 62.38 84 PRO A CA 1
ATOM 672 C C . PRO A 1 84 ? -11.032 -0.714 8.892 1.00 62.38 84 PRO A C 1
ATOM 674 O O . PRO A 1 84 ? -11.983 -1.422 8.541 1.00 62.38 84 PRO A O 1
ATOM 677 N N . LEU A 1 85 ? -9.782 -0.944 8.522 1.00 67.25 85 LEU A N 1
ATOM 678 C CA . LEU A 1 85 ? -9.355 -2.112 7.785 1.00 67.25 85 LEU A CA 1
ATOM 679 C C . LEU A 1 85 ? -9.282 -3.295 8.744 1.00 67.25 85 LEU A C 1
ATOM 681 O O . LEU A 1 85 ? -8.856 -3.141 9.884 1.00 67.25 85 LEU A O 1
ATOM 685 N N . PHE A 1 86 ? -9.703 -4.459 8.261 1.00 61.84 86 PHE A N 1
ATOM 686 C CA . PHE A 1 86 ? -9.513 -5.728 8.947 1.00 61.84 86 PHE A CA 1
ATOM 687 C C . PHE A 1 86 ? -8.333 -6.415 8.277 1.00 61.84 86 PHE A C 1
ATOM 689 O O . PHE A 1 86 ? -8.457 -6.867 7.138 1.00 61.84 86 PHE A O 1
ATOM 696 N N . GLU A 1 87 ? -7.194 -6.462 8.952 1.00 55.47 87 GLU A N 1
ATOM 697 C CA . GLU A 1 87 ? -6.068 -7.274 8.504 1.00 55.47 87 GLU A CA 1
ATOM 698 C C . GLU A 1 87 ? -5.999 -8.516 9.396 1.00 55.47 87 GLU A C 1
ATOM 700 O O . GLU A 1 87 ? -5.727 -8.422 10.592 1.00 55.47 87 GLU A O 1
ATOM 705 N N . ASP A 1 88 ? -6.327 -9.674 8.817 1.00 48.25 88 ASP A N 1
ATOM 706 C CA . ASP A 1 88 ? -6.016 -10.983 9.393 1.00 48.25 88 ASP A CA 1
ATOM 707 C C . ASP A 1 88 ? -4.568 -11.284 9.005 1.00 48.25 88 ASP A C 1
ATOM 709 O O . ASP A 1 88 ? -4.282 -11.772 7.907 1.00 48.25 88 ASP A O 1
ATOM 713 N N . ASP A 1 89 ? -3.628 -10.855 9.845 1.00 44.66 89 ASP A N 1
ATOM 714 C CA . ASP A 1 89 ? -2.225 -11.148 9.610 1.00 44.66 89 ASP A CA 1
ATOM 715 C C . ASP A 1 89 ? -2.029 -12.654 9.824 1.00 44.66 89 ASP A C 1
ATOM 717 O O . ASP A 1 89 ? -2.068 -13.150 10.949 1.00 44.66 89 ASP A O 1
ATOM 721 N N . THR A 1 90 ? -1.839 -13.396 8.729 1.00 44.16 90 THR A N 1
ATOM 722 C CA . THR A 1 90 ? -1.707 -14.870 8.667 1.00 44.16 90 THR A CA 1
ATOM 723 C C . THR A 1 90 ? -0.556 -15.483 9.496 1.00 44.16 90 THR A C 1
ATOM 725 O O . THR A 1 90 ? -0.159 -16.626 9.266 1.00 44.16 90 THR A O 1
ATOM 728 N N . SER A 1 91 ? -0.011 -14.770 10.484 1.00 47.47 91 SER A N 1
ATOM 729 C CA . SER A 1 91 ? 0.993 -15.275 11.419 1.00 47.47 91 SER A CA 1
ATOM 730 C C . SER A 1 91 ? 0.875 -14.794 12.876 1.00 47.47 91 SER A C 1
ATOM 732 O O . SER A 1 91 ? 1.691 -15.223 13.693 1.00 47.47 91 SER A O 1
ATOM 734 N N . SER A 1 92 ? -0.120 -13.984 13.268 1.00 43.31 92 SER A N 1
ATOM 735 C CA . SER A 1 92 ? -0.294 -13.642 14.690 1.00 43.31 92 SER A CA 1
ATOM 736 C C . SER A 1 92 ? -1.745 -13.348 15.071 1.00 43.31 92 SER A C 1
ATOM 738 O O . SER A 1 92 ? -2.508 -12.799 14.294 1.00 43.31 92 SER A O 1
ATOM 740 N N . GLU A 1 93 ? -2.125 -13.730 16.291 1.00 48.81 93 GLU A N 1
ATOM 741 C CA . GLU A 1 93 ? -3.480 -13.698 16.872 1.00 48.81 93 GLU A CA 1
ATOM 742 C C . GLU A 1 93 ? -4.085 -12.280 17.060 1.00 48.81 93 GLU A C 1
ATOM 744 O O . GLU A 1 93 ? -5.017 -12.099 17.848 1.00 48.81 93 GLU A O 1
ATOM 749 N N . TRP A 1 94 ? -3.568 -11.269 16.357 1.00 51.62 94 TRP A N 1
ATOM 750 C CA . TRP A 1 94 ? -3.942 -9.864 16.486 1.00 51.62 94 TRP A CA 1
ATOM 751 C C . TRP A 1 94 ? -4.474 -9.325 15.158 1.00 51.62 94 TRP A C 1
ATOM 753 O O . TRP A 1 94 ? -3.724 -9.097 14.216 1.00 51.62 94 TRP A O 1
ATOM 763 N N . ILE A 1 95 ? -5.787 -9.095 15.113 1.00 58.34 95 ILE A N 1
ATOM 764 C CA . ILE A 1 95 ? -6.432 -8.331 14.043 1.00 58.34 95 ILE A CA 1
ATOM 765 C C . ILE A 1 95 ? -6.132 -6.861 14.310 1.00 58.34 95 ILE A C 1
ATOM 767 O O . ILE A 1 95 ? -6.524 -6.330 15.352 1.00 58.34 95 ILE A O 1
ATOM 771 N N . ASP A 1 96 ? -5.432 -6.217 13.386 1.00 63.50 96 ASP A N 1
ATOM 772 C CA . ASP A 1 96 ? -5.106 -4.802 13.495 1.00 63.50 96 ASP A CA 1
ATOM 773 C C . ASP A 1 96 ? -6.259 -3.961 12.931 1.00 63.50 96 ASP A C 1
ATOM 775 O O . ASP A 1 96 ? -6.735 -4.214 11.823 1.00 63.50 96 ASP A O 1
ATOM 779 N N . TYR A 1 97 ? -6.734 -2.989 13.713 1.00 76.56 97 TYR A N 1
ATOM 780 C CA . TYR A 1 97 ? -7.902 -2.172 13.396 1.00 76.56 97 TYR A CA 1
ATOM 781 C C . TYR A 1 97 ? -7.463 -0.738 13.159 1.00 76.56 97 TYR A C 1
ATOM 783 O O . TYR A 1 97 ? -7.193 0.013 14.088 1.00 76.56 97 TYR A O 1
ATOM 791 N N . THR A 1 98 ? -7.328 -0.341 11.902 1.00 82.19 98 THR A N 1
ATOM 792 C CA . THR A 1 98 ? -6.738 0.961 11.584 1.00 82.19 98 THR A CA 1
ATOM 793 C C . THR A 1 98 ? -7.269 1.504 10.264 1.00 82.19 98 THR A C 1
ATOM 795 O O . THR A 1 98 ? -7.693 0.743 9.394 1.00 82.19 98 THR A O 1
ATOM 798 N N . CYS A 1 99 ? -7.305 2.828 10.101 1.00 86.25 99 CYS A N 1
ATOM 799 C CA . CYS A 1 99 ? -7.665 3.427 8.818 1.00 86.25 99 CYS A CA 1
ATOM 800 C C . CYS A 1 99 ? -6.601 3.127 7.754 1.00 86.25 99 CYS A C 1
ATOM 802 O O . CYS A 1 99 ? -5.462 2.760 8.057 1.00 86.25 99 CYS A O 1
ATOM 804 N N . PHE A 1 100 ? -6.961 3.322 6.485 1.00 85.50 100 PHE A N 1
ATOM 805 C CA . PHE A 1 100 ? -6.046 3.064 5.376 1.00 85.50 100 PHE A CA 1
ATOM 806 C C . PHE A 1 100 ? -4.778 3.915 5.445 1.00 85.50 100 PHE A C 1
ATOM 808 O O . PHE A 1 100 ? -3.699 3.434 5.102 1.00 85.50 100 PHE A O 1
ATOM 815 N N . ASP A 1 101 ? -4.883 5.144 5.934 1.00 87.81 101 ASP A N 1
ATOM 816 C CA . ASP A 1 101 ? -3.744 6.046 6.055 1.00 87.81 101 ASP A CA 1
ATOM 817 C C . ASP A 1 101 ? -2.742 5.573 7.111 1.00 87.81 101 ASP A C 1
ATOM 819 O O . ASP A 1 101 ? -1.544 5.479 6.838 1.00 87.81 101 ASP A O 1
ATOM 823 N N . CYS A 1 102 ? -3.224 5.193 8.292 1.00 86.94 102 CYS A N 1
ATOM 824 C CA . CYS A 1 102 ? -2.375 4.645 9.344 1.00 86.94 102 CYS A CA 1
ATOM 825 C C . CYS A 1 102 ? -1.793 3.277 8.957 1.00 86.94 102 CYS A C 1
ATOM 827 O O . CYS A 1 102 ? -0.603 3.046 9.191 1.00 86.94 102 CYS A O 1
ATOM 829 N N . TRP A 1 103 ? -2.578 2.409 8.305 1.00 87.44 103 TRP A N 1
ATOM 830 C CA . TRP A 1 103 ? -2.070 1.164 7.721 1.00 87.44 103 TRP A CA 1
ATOM 831 C C . TRP A 1 103 ? -0.963 1.439 6.700 1.00 87.44 103 TRP A C 1
ATOM 833 O O . TRP A 1 103 ? 0.089 0.806 6.752 1.00 87.44 103 TRP A O 1
ATOM 843 N N . SER A 1 104 ? -1.157 2.414 5.808 1.00 85.88 104 SER A N 1
ATOM 844 C CA . SER A 1 104 ? -0.190 2.766 4.762 1.00 85.88 104 SER A CA 1
ATOM 845 C C . SER A 1 104 ? 1.138 3.211 5.370 1.00 85.88 104 SER A C 1
ATOM 847 O O . SER A 1 104 ? 2.177 2.642 5.047 1.00 85.88 104 SER A O 1
ATOM 849 N N . VAL A 1 105 ? 1.104 4.153 6.318 1.00 86.06 105 VAL A N 1
ATOM 850 C CA . VAL A 1 105 ? 2.306 4.650 7.011 1.00 86.06 105 VAL A CA 1
ATOM 851 C C . VAL A 1 105 ? 3.018 3.526 7.766 1.00 86.06 105 VAL A C 1
ATOM 853 O O . VAL A 1 105 ? 4.245 3.415 7.718 1.00 86.06 105 VAL A O 1
ATOM 856 N N . ARG A 1 106 ? 2.267 2.654 8.451 1.00 83.44 106 ARG A N 1
ATOM 857 C CA . ARG A 1 106 ? 2.853 1.505 9.152 1.00 83.44 106 ARG A CA 1
ATOM 858 C C . ARG A 1 106 ? 3.488 0.521 8.178 1.00 83.44 106 ARG A C 1
ATOM 860 O O . ARG A 1 106 ? 4.550 -0.012 8.492 1.00 83.44 106 ARG A O 1
ATOM 867 N N . THR A 1 107 ? 2.847 0.263 7.044 1.00 80.94 107 THR A N 1
ATOM 868 C CA . THR A 1 107 ? 3.252 -0.789 6.104 1.00 80.94 107 THR A CA 1
ATOM 869 C C . THR A 1 107 ? 4.396 -0.343 5.198 1.00 80.94 107 THR A C 1
ATOM 871 O O . THR A 1 107 ? 5.234 -1.157 4.815 1.00 80.94 107 THR A O 1
ATOM 874 N N . GLU A 1 108 ? 4.527 0.962 4.950 1.00 81.88 108 GLU A N 1
ATOM 875 C CA . GLU A 1 108 ? 5.618 1.549 4.166 1.00 81.88 108 GLU A CA 1
ATOM 876 C C . GLU A 1 108 ? 7.011 1.129 4.639 1.00 81.88 108 GLU A C 1
ATOM 878 O O . GLU A 1 108 ? 7.910 0.888 3.825 1.00 81.88 108 GLU A O 1
ATOM 883 N N . LYS A 1 109 ? 7.191 0.953 5.952 1.00 78.56 109 LYS A N 1
ATOM 884 C CA . LYS A 1 109 ? 8.464 0.495 6.527 1.00 78.56 109 LYS A CA 1
ATOM 885 C C . LYS A 1 109 ? 8.837 -0.938 6.120 1.00 78.56 109 LYS A C 1
ATOM 887 O O . LYS A 1 109 ? 10.015 -1.292 6.189 1.00 78.56 109 LYS A O 1
ATOM 892 N N . TYR A 1 110 ? 7.876 -1.739 5.663 1.00 79.69 110 TYR A N 1
ATOM 893 C CA . TYR A 1 110 ? 8.079 -3.105 5.176 1.00 79.69 110 TYR A CA 1
ATOM 894 C C . TYR A 1 110 ? 8.195 -3.191 3.653 1.00 79.69 110 TYR A C 1
ATOM 896 O O . TYR A 1 110 ? 8.552 -4.244 3.128 1.00 79.69 110 TYR A O 1
ATOM 904 N N . PHE A 1 111 ? 7.942 -2.104 2.918 1.00 83.94 111 PHE A N 1
ATOM 905 C CA . PHE A 1 111 ? 8.136 -2.130 1.474 1.00 83.94 111 PHE A CA 1
ATOM 906 C C . PHE A 1 111 ? 9.609 -2.285 1.130 1.00 83.94 111 PHE A C 1
ATOM 908 O O . PHE A 1 111 ? 10.479 -1.597 1.675 1.00 83.94 111 PHE A O 1
ATOM 915 N N . THR A 1 112 ? 9.868 -3.172 0.171 1.00 86.38 112 THR A N 1
ATOM 916 C CA . THR A 1 112 ? 11.214 -3.476 -0.308 1.00 86.38 112 THR A CA 1
ATOM 917 C C . THR A 1 112 ? 11.924 -2.240 -0.837 1.00 86.38 112 THR A C 1
ATOM 919 O O . THR A 1 112 ? 13.123 -2.137 -0.635 1.00 86.38 112 THR A O 1
ATOM 922 N N . ILE A 1 113 ? 11.212 -1.300 -1.471 1.00 92.31 113 ILE A N 1
ATOM 923 C CA . ILE A 1 113 ? 11.785 -0.101 -2.096 1.00 92.31 113 ILE A CA 1
ATOM 924 C C . ILE A 1 113 ? 11.090 1.153 -1.555 1.00 92.31 113 ILE A C 1
ATOM 926 O O . ILE A 1 113 ? 9.862 1.224 -1.488 1.00 92.31 113 ILE A O 1
ATOM 930 N N . SER A 1 114 ? 11.862 2.176 -1.189 1.00 91.56 114 SER A N 1
ATOM 931 C CA . SER A 1 114 ? 11.332 3.462 -0.687 1.00 91.56 114 SER A CA 1
ATOM 932 C C . SER A 1 114 ? 12.397 4.566 -0.726 1.00 91.56 114 SER A C 1
ATOM 934 O O . SER A 1 114 ? 13.533 4.303 -1.120 1.00 91.56 114 SER A O 1
ATOM 936 N N . ASN A 1 115 ? 12.033 5.798 -0.342 1.00 90.75 115 ASN A N 1
ATOM 937 C CA . ASN A 1 115 ? 12.935 6.962 -0.266 1.00 90.75 115 ASN A CA 1
ATOM 938 C C . ASN A 1 115 ? 13.787 7.177 -1.532 1.00 90.75 115 ASN A C 1
ATOM 940 O O . ASN A 1 115 ? 14.960 7.542 -1.471 1.00 90.75 115 ASN A O 1
ATOM 944 N N . ILE A 1 116 ? 13.187 6.925 -2.699 1.00 93.12 116 ILE A N 1
ATOM 945 C CA . ILE A 1 116 ? 13.843 7.061 -4.000 1.00 93.12 116 ILE A CA 1
ATOM 946 C C . ILE A 1 116 ? 14.032 8.544 -4.310 1.00 93.12 116 ILE A C 1
ATOM 948 O O . ILE A 1 116 ? 13.073 9.316 -4.311 1.00 93.12 116 ILE A O 1
ATOM 952 N N .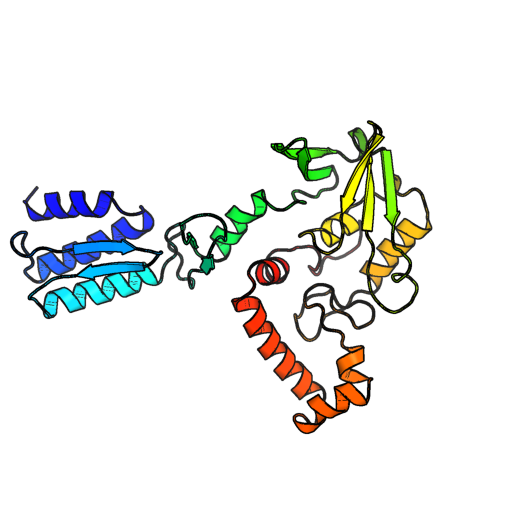 SER A 1 117 ? 15.266 8.928 -4.608 1.00 92.75 117 SER A N 1
ATOM 953 C CA . SER A 1 117 ? 15.644 10.296 -4.937 1.00 92.75 117 SER A CA 1
ATOM 954 C C . SER A 1 117 ? 16.842 10.328 -5.892 1.00 92.75 117 SER A C 1
ATOM 956 O O . SER A 1 117 ? 17.414 9.301 -6.261 1.00 92.75 117 SER A O 1
ATOM 958 N N . LYS A 1 118 ? 17.276 11.540 -6.256 1.00 90.00 118 LYS A N 1
ATOM 959 C CA . LYS A 1 118 ? 18.475 11.752 -7.082 1.00 90.00 118 LYS A CA 1
ATOM 960 C C . LYS A 1 118 ? 19.768 11.257 -6.430 1.00 90.00 118 LYS A C 1
ATOM 962 O O . LYS A 1 118 ? 20.751 11.071 -7.137 1.00 90.00 118 LYS A O 1
ATOM 967 N N . SER A 1 119 ? 19.805 11.093 -5.105 1.00 93.19 119 SER A N 1
ATOM 968 C CA . SER A 1 119 ? 21.001 10.625 -4.393 1.00 93.19 119 SER A CA 1
ATOM 969 C C . SER A 1 119 ? 21.033 9.110 -4.216 1.00 93.19 119 SER A C 1
ATOM 971 O O . SER A 1 119 ? 22.120 8.548 -4.075 1.00 93.19 119 SER A O 1
ATOM 973 N N . GLY A 1 120 ? 19.878 8.444 -4.234 1.00 95.31 120 GLY A N 1
ATOM 974 C CA . GLY A 1 120 ? 19.801 7.029 -3.915 1.00 95.31 120 GLY A CA 1
ATOM 975 C C . GLY A 1 120 ? 18.389 6.523 -3.659 1.00 95.31 120 GLY A C 1
ATOM 976 O O . GLY A 1 120 ? 17.401 7.149 -4.041 1.00 95.31 120 GLY A O 1
ATOM 977 N N . PHE A 1 121 ? 18.311 5.382 -2.987 1.00 95.31 121 PHE A N 1
ATOM 978 C CA . PHE A 1 121 ? 17.069 4.744 -2.564 1.00 95.31 121 PHE A CA 1
ATOM 979 C C . PHE A 1 121 ? 17.298 3.914 -1.298 1.00 95.31 121 PHE A C 1
ATOM 981 O O . PHE A 1 121 ? 18.429 3.662 -0.881 1.00 95.31 121 PHE A O 1
ATOM 988 N N . ASN A 1 122 ? 16.215 3.475 -0.669 1.00 93.94 122 ASN A N 1
ATOM 989 C CA . ASN A 1 122 ? 16.253 2.526 0.435 1.00 93.94 122 ASN A CA 1
ATOM 990 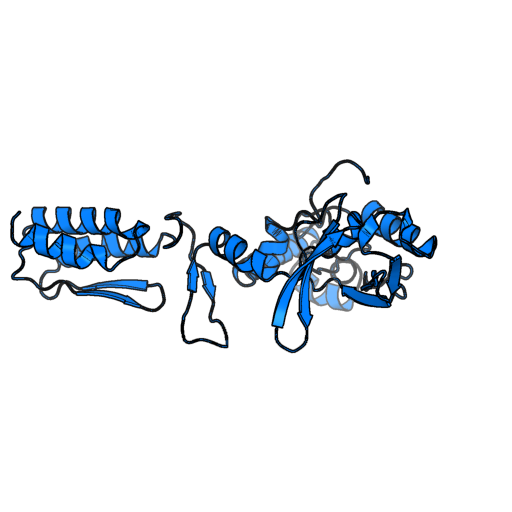C C . ASN A 1 122 ? 15.750 1.171 -0.030 1.00 93.94 122 ASN A C 1
ATOM 992 O O . ASN A 1 122 ? 14.719 1.091 -0.704 1.00 93.94 122 ASN A O 1
ATOM 996 N N . CYS A 1 123 ? 16.461 0.126 0.382 1.00 91.06 123 CYS A N 1
ATOM 997 C CA . CYS A 1 123 ? 16.089 -1.252 0.120 1.00 91.06 123 CYS A CA 1
ATOM 998 C C . CYS A 1 123 ? 15.971 -2.037 1.425 1.00 91.06 123 CYS A C 1
ATOM 1000 O O . CYS A 1 123 ? 16.869 -1.984 2.266 1.00 91.06 123 CYS A O 1
ATOM 1002 N N . LEU A 1 124 ? 14.901 -2.813 1.567 1.00 87.38 124 LEU A N 1
ATOM 1003 C CA . LEU A 1 124 ? 14.814 -3.848 2.592 1.00 87.38 124 LEU A CA 1
ATOM 1004 C C . LEU A 1 124 ? 15.579 -5.083 2.094 1.00 87.38 124 LEU A C 1
ATOM 1006 O O . LEU A 1 124 ? 15.169 -5.701 1.112 1.00 87.38 124 LEU A O 1
ATOM 1010 N N . GLN A 1 125 ? 16.713 -5.408 2.714 1.00 73.12 125 GLN A N 1
ATOM 1011 C CA . GLN A 1 125 ? 17.490 -6.607 2.399 1.00 73.12 125 GLN A CA 1
ATOM 1012 C C . GLN A 1 125 ? 17.222 -7.702 3.424 1.00 73.12 125 GLN A C 1
ATOM 1014 O O . GLN A 1 125 ? 17.224 -7.447 4.625 1.00 73.12 125 GLN A O 1
ATOM 1019 N N . ILE A 1 126 ? 17.058 -8.931 2.939 1.00 61.75 126 ILE A N 1
ATOM 1020 C CA . ILE A 1 126 ? 17.039 -10.127 3.778 1.00 61.75 126 ILE A CA 1
ATOM 1021 C C . ILE A 1 126 ? 18.428 -10.756 3.667 1.00 61.75 126 ILE A C 1
ATOM 1023 O O . ILE A 1 126 ? 18.750 -11.365 2.649 1.00 61.75 126 ILE A O 1
ATOM 1027 N N . ASN A 1 127 ? 19.261 -10.575 4.691 1.00 61.62 127 ASN A N 1
ATOM 1028 C CA . ASN A 1 127 ? 20.556 -11.244 4.809 1.00 61.62 127 ASN A CA 1
ATOM 1029 C C . ASN A 1 127 ? 20.487 -12.195 6.006 1.00 61.62 127 ASN A C 1
ATOM 1031 O O . ASN A 1 127 ? 20.229 -11.740 7.115 1.00 61.62 127 ASN A O 1
ATOM 1035 N N . ASP A 1 128 ? 20.713 -13.494 5.796 1.00 54.19 128 ASP A N 1
ATOM 1036 C CA . ASP A 1 128 ? 20.877 -14.488 6.871 1.00 54.19 128 ASP A CA 1
ATOM 1037 C C . ASP A 1 128 ? 19.807 -14.406 7.987 1.00 54.19 128 ASP A C 1
ATOM 1039 O O . ASP A 1 128 ? 20.118 -14.413 9.176 1.00 54.19 128 ASP A O 1
ATOM 1043 N N . ASN A 1 129 ? 18.526 -14.319 7.598 1.00 56.62 129 ASN A N 1
ATOM 1044 C CA . ASN A 1 129 ? 17.344 -14.166 8.470 1.00 56.62 129 ASN A CA 1
ATOM 1045 C C . ASN A 1 129 ? 17.200 -12.815 9.197 1.00 56.62 129 ASN A C 1
ATOM 1047 O O . ASN A 1 129 ? 16.245 -12.628 9.951 1.00 56.62 129 ASN A O 1
ATOM 1051 N N . VAL A 1 130 ? 18.087 -11.852 8.948 1.00 58.12 130 VAL A N 1
ATOM 1052 C CA . VAL A 1 130 ? 17.944 -10.468 9.404 1.00 58.12 130 VAL A CA 1
ATOM 1053 C C . VAL A 1 130 ? 17.388 -9.629 8.261 1.00 58.12 130 VAL A C 1
ATOM 1055 O O . VAL A 1 130 ? 17.962 -9.548 7.173 1.00 58.12 130 VAL A O 1
ATOM 1058 N N . THR A 1 131 ? 16.243 -9.005 8.518 1.00 74.50 131 THR A N 1
ATOM 1059 C CA . THR A 1 131 ? 15.643 -8.031 7.609 1.00 74.50 131 THR A CA 1
ATOM 1060 C C . THR A 1 131 ? 16.147 -6.649 8.005 1.00 74.50 131 THR A C 1
ATOM 1062 O O . THR A 1 131 ? 15.694 -6.090 9.003 1.00 74.50 131 THR A O 1
ATOM 1065 N N . GLU A 1 132 ? 17.104 -6.108 7.253 1.00 83.50 132 GLU A N 1
ATOM 1066 C CA . GLU A 1 132 ? 17.684 -4.789 7.514 1.00 83.50 132 GLU A CA 1
ATOM 1067 C C . GLU A 1 132 ? 17.374 -3.828 6.368 1.00 83.50 132 GLU A C 1
ATOM 1069 O O . GLU A 1 132 ? 17.459 -4.156 5.181 1.00 83.50 132 GLU A O 1
ATOM 1074 N N . ARG A 1 133 ? 17.005 -2.605 6.739 1.00 88.19 133 ARG A N 1
ATOM 1075 C CA . ARG A 1 133 ? 16.806 -1.510 5.801 1.00 88.19 133 ARG A CA 1
ATOM 1076 C C . ARG A 1 133 ? 18.142 -0.834 5.545 1.00 88.19 133 ARG A C 1
ATOM 1078 O O . ARG A 1 133 ? 18.757 -0.319 6.472 1.00 88.19 133 ARG A O 1
ATOM 1085 N N . LYS A 1 134 ? 18.563 -0.820 4.283 1.00 90.94 134 LYS A N 1
ATOM 1086 C CA . LYS A 1 134 ? 19.831 -0.232 3.866 1.00 90.94 134 LYS A CA 1
ATOM 1087 C C . LYS A 1 134 ? 19.625 0.915 2.886 1.00 90.94 134 LYS A C 1
ATOM 1089 O O . LYS A 1 134 ? 18.870 0.800 1.916 1.00 90.94 134 LYS A O 1
ATOM 1094 N N . ASP A 1 135 ? 20.361 1.990 3.131 1.00 93.50 135 ASP A N 1
ATOM 1095 C CA . ASP A 1 135 ? 20.473 3.131 2.234 1.00 93.50 135 ASP A CA 1
ATOM 1096 C C . ASP A 1 135 ? 21.503 2.824 1.144 1.00 93.50 135 ASP A C 1
ATOM 1098 O O . ASP A 1 135 ? 22.636 2.437 1.437 1.00 93.50 135 ASP A O 1
ATOM 1102 N N . PHE A 1 136 ? 21.102 2.995 -0.113 1.00 94.38 136 PHE A N 1
ATOM 1103 C CA . PHE A 1 136 ? 21.963 2.848 -1.279 1.00 94.38 136 PHE A CA 1
ATOM 1104 C C . PHE A 1 136 ? 22.106 4.187 -1.974 1.00 94.38 136 PHE A C 1
ATOM 1106 O O . PHE A 1 136 ? 21.119 4.780 -2.404 1.00 94.38 136 PHE A O 1
ATOM 1113 N N . ASN A 1 137 ? 23.340 4.650 -2.112 1.00 96.19 137 ASN A N 1
ATOM 1114 C CA . ASN A 1 137 ? 23.678 5.838 -2.867 1.00 96.19 137 ASN A CA 1
ATOM 1115 C C . ASN A 1 137 ? 24.124 5.457 -4.283 1.00 96.19 137 ASN A C 1
ATOM 1117 O O . ASN A 1 137 ? 24.990 4.599 -4.465 1.00 96.19 137 ASN A O 1
ATOM 1121 N N . TRP A 1 138 ? 23.579 6.142 -5.290 1.00 95.25 138 TRP A N 1
ATOM 1122 C CA . TRP A 1 138 ? 23.888 5.842 -6.688 1.00 95.25 138 TRP A CA 1
ATOM 1123 C C . TRP A 1 138 ? 25.391 5.923 -6.993 1.00 95.25 138 TRP A C 1
ATOM 1125 O O . TRP A 1 138 ? 25.935 5.029 -7.628 1.00 95.25 138 TRP A O 1
ATOM 1135 N N . SER A 1 139 ? 26.093 6.951 -6.509 1.00 94.75 139 SER A N 1
ATOM 1136 C CA . SER A 1 139 ? 27.510 7.167 -6.835 1.00 94.75 139 SER A CA 1
ATOM 1137 C C . SER A 1 139 ? 28.492 6.428 -5.941 1.00 94.75 139 SER A C 1
ATOM 1139 O O . SER A 1 139 ? 29.635 6.232 -6.351 1.00 94.75 139 SER A O 1
ATOM 1141 N N . LYS A 1 140 ? 28.072 6.020 -4.741 1.00 95.44 140 LYS A N 1
ATOM 1142 C CA . LYS A 1 140 ? 28.950 5.337 -3.779 1.00 95.44 140 LYS A CA 1
ATOM 1143 C C . LYS A 1 140 ? 28.763 3.832 -3.725 1.00 95.44 140 LYS A C 1
ATOM 1145 O O . LYS A 1 140 ? 29.699 3.157 -3.318 1.00 95.44 140 LYS A O 1
ATOM 1150 N N . ASP A 1 141 ? 27.591 3.318 -4.086 1.00 96.06 141 ASP A N 1
ATOM 1151 C CA . ASP A 1 141 ? 27.268 1.903 -3.894 1.00 96.06 141 ASP A CA 1
ATOM 1152 C C . ASP A 1 141 ? 26.998 1.168 -5.205 1.00 96.06 141 ASP A C 1
ATOM 1154 O O . ASP A 1 141 ? 27.260 -0.033 -5.285 1.00 96.06 141 ASP A O 1
ATOM 1158 N N . VAL A 1 142 ? 26.496 1.858 -6.234 1.00 95.94 142 VAL A N 1
ATOM 1159 C CA . VAL A 1 142 ? 26.099 1.232 -7.500 1.00 95.94 142 VAL A CA 1
ATOM 1160 C C . VAL A 1 142 ? 27.251 1.248 -8.495 1.00 95.94 142 VAL A C 1
ATOM 1162 O O . VAL A 1 142 ? 27.834 2.285 -8.803 1.00 95.94 142 VAL A O 1
ATOM 1165 N N . LYS A 1 143 ? 27.566 0.064 -9.018 1.00 96.12 143 LYS A N 1
ATOM 1166 C CA . LYS A 1 143 ? 28.570 -0.136 -10.061 1.00 96.12 143 LYS A CA 1
ATOM 1167 C C . LYS A 1 143 ? 27.956 0.039 -11.441 1.00 96.12 143 LYS A C 1
ATOM 1169 O O . LYS A 1 143 ? 28.504 0.759 -12.267 1.00 96.12 143 LYS A O 1
ATOM 1174 N N . ARG A 1 144 ? 26.847 -0.657 -11.693 1.00 95.94 144 ARG A N 1
ATOM 1175 C CA . ARG A 1 144 ? 26.134 -0.649 -12.973 1.00 95.94 144 ARG A CA 1
ATOM 1176 C C . ARG A 1 144 ? 24.745 -1.260 -12.831 1.00 95.94 144 ARG A C 1
ATOM 1178 O O . ARG A 1 144 ? 24.467 -1.968 -11.866 1.00 95.94 144 ARG A O 1
ATOM 1185 N N . ILE A 1 145 ? 23.894 -0.981 -13.804 1.00 95.00 145 ILE A N 1
ATOM 1186 C CA . ILE A 1 145 ? 22.495 -1.387 -13.850 1.00 95.00 145 ILE A CA 1
ATOM 1187 C C . ILE A 1 145 ? 22.198 -1.994 -15.214 1.00 95.00 145 ILE A C 1
ATOM 1189 O O . ILE A 1 145 ? 22.692 -1.523 -16.242 1.00 95.00 145 ILE A O 1
ATOM 1193 N N . LYS A 1 146 ? 21.368 -3.033 -15.204 1.00 94.50 146 LYS A N 1
ATOM 1194 C CA . LYS A 1 146 ? 20.877 -3.706 -16.398 1.00 94.50 146 LYS A CA 1
ATOM 1195 C C . LYS A 1 146 ? 19.384 -3.979 -16.271 1.00 94.50 146 LYS A C 1
ATOM 1197 O O . LYS A 1 146 ? 18.910 -4.318 -15.187 1.00 94.50 146 LYS A O 1
ATOM 1202 N N . LEU A 1 147 ? 18.651 -3.876 -17.380 1.00 91.00 147 LEU A N 1
ATOM 1203 C CA . LEU A 1 147 ? 17.329 -4.487 -17.463 1.00 91.00 147 LEU A CA 1
ATOM 1204 C C . LEU A 1 147 ? 17.457 -5.915 -17.979 1.00 91.00 147 LEU A C 1
ATOM 1206 O O . LEU A 1 147 ? 18.043 -6.178 -19.034 1.00 91.00 147 LEU A O 1
ATOM 1210 N N . THR A 1 148 ? 16.886 -6.855 -17.242 1.00 86.81 148 THR A N 1
ATOM 1211 C CA . THR A 1 148 ? 16.757 -8.246 -17.669 1.00 86.81 148 THR A CA 1
ATOM 1212 C C . THR A 1 148 ? 15.309 -8.529 -18.067 1.00 86.81 148 THR A C 1
ATOM 1214 O O . THR A 1 148 ? 14.410 -7.706 -17.882 1.00 86.81 148 THR A O 1
ATOM 1217 N N . ASN A 1 149 ? 15.100 -9.664 -18.741 1.00 75.88 149 ASN A N 1
ATOM 1218 C CA . ASN A 1 149 ? 13.795 -10.067 -19.271 1.00 75.88 149 ASN A CA 1
ATOM 1219 C C . ASN A 1 149 ? 13.124 -9.007 -20.184 1.00 75.88 149 ASN A C 1
ATOM 1221 O O . ASN A 1 149 ? 11.908 -8.856 -20.246 1.00 75.88 149 ASN A O 1
ATOM 1225 N N . LYS A 1 150 ? 13.925 -8.314 -21.009 1.00 67.38 150 LYS A N 1
ATOM 1226 C CA . LYS A 1 150 ? 13.440 -7.353 -22.027 1.00 67.38 150 LYS A CA 1
ATOM 1227 C C . LYS A 1 150 ? 12.582 -7.988 -23.134 1.00 67.38 150 LYS A C 1
ATOM 1229 O O . LYS A 1 150 ? 12.119 -7.274 -24.024 1.00 67.38 150 LYS A O 1
ATOM 1234 N N . SER A 1 151 ? 12.402 -9.316 -23.108 1.00 52.41 151 SER A N 1
ATOM 1235 C CA . SER A 1 151 ? 11.818 -10.139 -24.179 1.00 52.41 151 SER A CA 1
ATOM 1236 C C . SER A 1 151 ? 10.416 -9.686 -24.614 1.00 52.41 151 SER A C 1
ATOM 1238 O O . SER A 1 151 ? 10.001 -9.954 -25.739 1.00 52.41 151 SER A O 1
ATOM 1240 N N . SER A 1 152 ? 9.720 -8.933 -23.760 1.00 51.31 152 SER A N 1
ATOM 1241 C CA . SER A 1 152 ? 8.354 -8.445 -23.956 1.00 51.31 152 SER A CA 1
ATOM 1242 C C . SER A 1 152 ? 8.224 -6.915 -24.050 1.00 51.31 152 SER A C 1
ATOM 1244 O O . SER A 1 152 ? 7.210 -6.421 -24.548 1.00 51.31 152 SER A O 1
ATOM 1246 N N . ALA A 1 153 ? 9.248 -6.146 -23.651 1.00 50.59 153 ALA A N 1
ATOM 1247 C CA . ALA A 1 153 ? 9.183 -4.680 -23.637 1.00 50.59 153 ALA A CA 1
ATOM 1248 C C . ALA A 1 153 ? 9.151 -4.089 -25.058 1.00 50.59 153 ALA A C 1
ATOM 1250 O O . ALA A 1 153 ? 8.341 -3.203 -25.346 1.00 50.59 153 ALA A O 1
ATOM 1251 N N . TYR A 1 154 ? 9.961 -4.650 -25.964 1.00 50.72 154 TYR A N 1
ATOM 1252 C CA . TYR A 1 154 ? 9.968 -4.299 -27.388 1.00 50.72 154 TYR A CA 1
ATOM 1253 C C . TYR A 1 154 ? 8.843 -5.004 -28.165 1.00 50.72 154 TYR A C 1
ATOM 1255 O O . TYR A 1 154 ? 8.229 -4.400 -29.046 1.00 50.72 154 TYR A O 1
ATOM 1263 N N . PHE A 1 155 ? 8.484 -6.234 -27.775 1.00 48.22 155 PHE A N 1
ATOM 1264 C CA . PHE A 1 155 ? 7.514 -7.084 -28.474 1.00 48.22 155 PHE A CA 1
ATOM 1265 C C . PHE A 1 155 ? 6.231 -7.317 -27.642 1.00 48.22 155 PHE A C 1
ATOM 1267 O O . PHE A 1 155 ? 6.079 -8.272 -26.888 1.00 48.22 155 PHE A O 1
ATOM 1274 N N . ASP A 1 156 ? 5.293 -6.387 -27.822 1.00 51.72 156 ASP A N 1
ATOM 1275 C CA . ASP A 1 156 ? 3.823 -6.489 -27.751 1.00 51.72 156 ASP A CA 1
ATOM 1276 C C . ASP A 1 156 ? 3.028 -7.146 -26.609 1.00 51.72 156 ASP A C 1
ATOM 1278 O O . ASP A 1 156 ? 1.804 -7.046 -26.677 1.00 51.72 156 ASP A O 1
ATOM 1282 N N . LYS A 1 157 ? 3.589 -7.760 -25.558 1.00 54.84 157 LYS A N 1
ATOM 1283 C CA . LYS A 1 157 ? 2.716 -8.522 -24.625 1.00 54.84 157 LYS A CA 1
ATOM 1284 C C . LYS A 1 157 ? 2.717 -8.111 -23.158 1.00 54.84 157 LYS A C 1
ATOM 1286 O O . LYS A 1 157 ? 1.666 -8.221 -22.528 1.00 54.84 157 LYS A O 1
ATOM 1291 N N . GLU A 1 158 ? 3.804 -7.574 -22.616 1.00 59.97 158 GLU A N 1
ATOM 1292 C CA . GLU A 1 158 ? 3.830 -7.080 -21.235 1.00 59.97 158 GLU A CA 1
ATOM 1293 C C . GLU A 1 158 ? 5.092 -6.265 -20.952 1.00 59.97 158 GLU A C 1
ATOM 1295 O O . GLU A 1 158 ? 6.110 -6.474 -21.595 1.00 59.97 158 GLU A O 1
ATOM 1300 N N . ILE A 1 159 ? 5.055 -5.359 -19.971 1.00 65.25 159 ILE A N 1
ATOM 1301 C CA . ILE A 1 159 ? 6.297 -4.910 -19.332 1.00 65.25 159 ILE A CA 1
ATOM 1302 C C . ILE A 1 159 ? 6.623 -5.965 -18.282 1.00 65.25 159 ILE A C 1
ATOM 1304 O O . ILE A 1 159 ? 6.081 -5.935 -17.176 1.00 65.25 159 ILE A O 1
ATOM 1308 N N . ASP A 1 160 ? 7.449 -6.933 -18.659 1.00 74.25 160 ASP A N 1
ATOM 1309 C CA . ASP A 1 160 ? 8.008 -7.922 -17.738 1.00 74.25 160 ASP A CA 1
ATOM 1310 C C . ASP A 1 160 ? 9.505 -7.683 -17.547 1.00 74.25 160 ASP A C 1
ATOM 1312 O O . ASP A 1 160 ? 10.322 -8.585 -17.667 1.00 74.25 160 ASP A O 1
ATOM 1316 N N . VAL A 1 161 ? 9.863 -6.416 -17.322 1.00 83.25 161 VAL A N 1
ATOM 1317 C CA . VAL A 1 161 ? 11.250 -6.015 -17.086 1.00 83.25 161 VAL A CA 1
ATOM 1318 C C . VAL A 1 161 ? 11.604 -6.220 -15.622 1.00 83.25 161 VAL A C 1
ATOM 1320 O O . VAL A 1 161 ? 10.829 -5.873 -14.724 1.00 83.25 161 VAL A O 1
ATOM 1323 N N . GLU A 1 162 ? 12.801 -6.737 -15.395 1.00 90.62 162 GLU A N 1
ATOM 1324 C CA . GLU A 1 162 ? 13.417 -6.779 -14.077 1.00 90.62 162 GLU A CA 1
ATOM 1325 C C . GLU A 1 162 ? 14.631 -5.850 -14.071 1.00 90.62 162 GLU A C 1
ATOM 1327 O O . GLU A 1 162 ? 15.331 -5.695 -15.072 1.00 90.62 162 GLU A O 1
ATOM 1332 N N . LEU A 1 163 ? 14.846 -5.185 -12.943 1.00 92.50 163 LEU A N 1
ATOM 1333 C CA . LEU A 1 163 ? 15.953 -4.277 -12.710 1.00 92.50 163 LEU A CA 1
ATOM 1334 C C . LEU A 1 163 ? 17.019 -5.015 -11.902 1.00 92.50 163 LEU A C 1
ATOM 1336 O O . LEU A 1 163 ? 16.804 -5.327 -10.730 1.00 92.50 163 LEU A O 1
ATOM 1340 N N . GLU A 1 164 ? 18.161 -5.259 -12.532 1.00 94.75 164 GLU A N 1
ATOM 1341 C CA . GLU A 1 164 ? 19.353 -5.811 -11.899 1.00 94.75 164 GLU A CA 1
ATOM 1342 C C . GLU A 1 164 ? 20.324 -4.668 -11.580 1.00 94.75 164 GLU A C 1
ATOM 1344 O O . GLU A 1 164 ? 20.770 -3.943 -12.473 1.00 94.75 164 GLU A O 1
ATOM 1349 N N . ILE A 1 165 ? 20.649 -4.494 -10.298 1.00 94.81 165 ILE A N 1
ATOM 1350 C CA . ILE A 1 165 ? 21.604 -3.489 -9.818 1.00 94.81 165 ILE A CA 1
ATOM 1351 C C . ILE A 1 165 ? 22.835 -4.209 -9.276 1.00 94.81 165 ILE A C 1
ATOM 1353 O O . ILE A 1 165 ? 22.773 -4.854 -8.228 1.00 94.81 165 ILE A O 1
ATOM 1357 N N . GLU A 1 166 ? 23.967 -4.065 -9.961 1.00 95.50 166 GLU A N 1
ATOM 1358 C CA . GLU A 1 166 ? 25.258 -4.535 -9.470 1.00 95.50 166 GLU A CA 1
ATOM 1359 C C . GLU A 1 166 ? 25.890 -3.466 -8.577 1.00 95.50 166 GLU A C 1
ATOM 1361 O O . GLU A 1 166 ? 26.055 -2.305 -8.963 1.00 95.50 166 GLU A O 1
ATOM 1366 N N . LEU A 1 167 ? 26.271 -3.873 -7.373 1.00 95.06 167 LEU A N 1
ATOM 1367 C CA . LEU A 1 167 ? 26.911 -3.028 -6.376 1.00 95.06 167 LEU A CA 1
ATOM 1368 C C . LEU A 1 167 ? 28.440 -3.073 -6.515 1.00 95.06 167 LEU A C 1
ATOM 1370 O O . LEU A 1 167 ? 29.008 -4.042 -7.019 1.00 95.06 167 LEU A O 1
ATOM 1374 N N . LEU A 1 168 ? 29.143 -2.054 -6.012 1.00 94.12 168 LEU A N 1
ATOM 1375 C CA . LEU A 1 168 ? 30.616 -1.993 -6.055 1.00 94.12 168 LEU A CA 1
ATOM 1376 C C . LEU A 1 168 ? 31.299 -3.156 -5.319 1.00 94.12 168 LEU A C 1
ATOM 1378 O O . LEU A 1 168 ? 32.419 -3.530 -5.657 1.00 94.12 168 LEU A O 1
ATOM 1382 N N . ASN A 1 169 ? 30.619 -3.764 -4.346 1.00 91.88 169 ASN A N 1
ATOM 1383 C CA . ASN A 1 169 ? 31.085 -4.968 -3.653 1.00 91.88 169 ASN A CA 1
ATOM 1384 C C . ASN A 1 169 ? 30.765 -6.278 -4.408 1.00 91.88 169 ASN A C 1
ATOM 1386 O O . ASN A 1 169 ? 30.874 -7.352 -3.821 1.00 91.88 169 ASN A O 1
ATOM 1390 N N . ASN A 1 170 ? 30.361 -6.191 -5.680 1.00 90.75 170 ASN A N 1
ATOM 1391 C CA . ASN A 1 170 ? 29.959 -7.297 -6.556 1.00 90.75 170 ASN A CA 1
ATOM 1392 C C . ASN A 1 170 ? 28.762 -8.125 -6.044 1.00 90.75 170 ASN A C 1
ATOM 1394 O O . ASN A 1 170 ? 28.581 -9.271 -6.454 1.00 90.75 170 ASN A O 1
ATOM 1398 N N . LYS A 1 171 ? 27.938 -7.565 -5.149 1.00 91.69 171 LYS A N 1
ATOM 1399 C CA . LYS A 1 171 ? 26.606 -8.106 -4.841 1.00 91.69 171 LYS A CA 1
ATOM 1400 C C . LYS A 1 171 ? 25.576 -7.560 -5.831 1.00 91.69 171 LYS A C 1
ATOM 1402 O O . LYS A 1 171 ? 25.775 -6.493 -6.407 1.00 91.69 171 LYS A O 1
ATOM 1407 N N . PHE A 1 172 ? 24.459 -8.265 -5.972 1.00 91.31 172 PHE A N 1
ATOM 1408 C CA . PHE A 1 172 ? 23.376 -7.900 -6.884 1.00 91.31 172 PHE A CA 1
ATOM 1409 C C . PHE A 1 172 ? 22.075 -7.663 -6.121 1.00 91.31 172 PHE A C 1
ATOM 1411 O O . PHE A 1 172 ? 21.795 -8.350 -5.136 1.00 91.31 172 PHE A O 1
ATOM 1418 N N . LEU A 1 173 ? 21.288 -6.695 -6.588 1.00 92.81 173 LEU A N 1
ATOM 1419 C CA . LEU A 1 173 ? 19.897 -6.485 -6.193 1.00 92.81 173 LEU A CA 1
ATOM 1420 C C . LEU A 1 173 ? 19.003 -6.735 -7.400 1.00 92.81 173 LEU A C 1
ATOM 1422 O O . LEU A 1 173 ? 19.338 -6.310 -8.505 1.00 92.81 173 LEU A O 1
ATOM 1426 N N . PHE A 1 174 ? 17.858 -7.367 -7.168 1.00 92.19 174 PHE A N 1
ATOM 1427 C CA . PHE A 1 174 ? 16.888 -7.685 -8.208 1.00 92.19 174 PHE A CA 1
ATOM 1428 C C . PHE A 1 174 ? 15.525 -7.134 -7.815 1.00 92.19 174 PHE A C 1
ATOM 1430 O O . PHE A 1 174 ? 15.030 -7.410 -6.721 1.00 92.19 174 PHE A O 1
ATOM 1437 N N . PHE A 1 175 ? 14.914 -6.369 -8.714 1.00 92.81 175 PHE A N 1
ATOM 1438 C CA . PHE A 1 175 ? 13.579 -5.816 -8.519 1.00 92.81 175 PHE A CA 1
ATOM 1439 C C . PHE A 1 175 ? 12.711 -6.057 -9.749 1.00 92.81 175 PHE A C 1
ATOM 1441 O O . PHE A 1 175 ? 13.174 -5.949 -10.876 1.00 92.81 175 PHE A O 1
ATOM 1448 N N . ASN A 1 176 ? 11.427 -6.322 -9.541 1.00 90.25 176 ASN A N 1
ATOM 1449 C CA . ASN A 1 176 ? 10.429 -6.431 -10.598 1.00 90.25 176 ASN A CA 1
ATOM 1450 C C . ASN A 1 176 ? 9.145 -5.665 -10.233 1.00 90.25 176 ASN A C 1
ATOM 1452 O O . ASN A 1 176 ? 9.009 -5.105 -9.140 1.00 90.25 176 ASN A O 1
ATOM 1456 N N . LYS A 1 177 ? 8.175 -5.673 -11.152 1.00 87.50 177 LYS A N 1
ATOM 1457 C CA . LYS A 1 177 ? 6.885 -4.970 -11.032 1.00 87.50 177 LYS A CA 1
ATOM 1458 C C . LYS A 1 177 ? 6.065 -5.314 -9.780 1.00 87.50 177 LYS A C 1
ATOM 1460 O O . LYS A 1 177 ? 5.213 -4.515 -9.380 1.00 87.50 177 LYS A O 1
ATOM 1465 N N . SER A 1 178 ? 6.313 -6.464 -9.151 1.00 86.31 178 SER A N 1
ATOM 1466 C CA . SER A 1 178 ? 5.604 -6.904 -7.944 1.00 86.31 178 SER A CA 1
ATOM 1467 C C . SER A 1 178 ? 5.977 -6.082 -6.710 1.00 86.31 178 SER A C 1
ATOM 1469 O O . SER A 1 178 ? 5.168 -5.984 -5.788 1.00 86.31 178 SER A O 1
ATOM 1471 N N . TYR A 1 179 ? 7.135 -5.413 -6.705 1.00 89.25 179 TYR A N 1
ATOM 1472 C CA . TYR A 1 179 ? 7.505 -4.499 -5.625 1.00 89.25 179 TYR A CA 1
ATOM 1473 C C . TYR A 1 179 ? 6.786 -3.152 -5.755 1.00 89.25 179 TYR A C 1
ATOM 1475 O O . TYR A 1 179 ? 6.648 -2.585 -6.845 1.00 89.25 179 TYR A O 1
ATOM 1483 N N . ILE A 1 180 ? 6.315 -2.627 -4.623 1.00 88.81 180 ILE A N 1
ATOM 1484 C CA . ILE A 1 180 ? 5.800 -1.256 -4.530 1.00 88.81 180 ILE A CA 1
ATOM 1485 C C . ILE A 1 180 ? 6.946 -0.285 -4.837 1.00 88.81 180 ILE A C 1
ATOM 1487 O O . ILE A 1 180 ? 8.100 -0.562 -4.508 1.00 88.81 180 ILE A O 1
ATOM 1491 N N . HIS A 1 181 ? 6.637 0.823 -5.516 1.00 91.62 181 HIS A N 1
ATOM 1492 C CA . HIS A 1 181 ? 7.609 1.807 -6.004 1.00 91.62 181 HIS A CA 1
ATOM 1493 C C . HIS A 1 181 ? 8.597 1.307 -7.068 1.00 91.62 181 HIS A C 1
ATOM 1495 O O . HIS A 1 181 ? 9.509 2.050 -7.429 1.00 91.62 181 HIS A O 1
ATOM 1501 N N . PHE A 1 182 ? 8.429 0.102 -7.627 1.00 92.19 182 PHE A N 1
ATOM 1502 C CA . PHE A 1 182 ? 9.298 -0.390 -8.703 1.00 92.19 182 PHE A CA 1
ATOM 1503 C C . PHE A 1 182 ? 9.376 0.583 -9.888 1.00 92.19 182 PHE A C 1
ATOM 1505 O O . PHE A 1 182 ? 10.464 0.938 -10.335 1.00 92.19 182 PHE A O 1
ATOM 1512 N N . TYR A 1 183 ? 8.232 1.062 -10.380 1.00 91.06 183 TYR A N 1
ATOM 1513 C CA . TYR A 1 183 ? 8.205 1.981 -11.519 1.00 91.06 183 TYR A CA 1
ATOM 1514 C C . TYR A 1 183 ? 8.775 3.362 -11.161 1.00 91.06 183 TYR A C 1
ATOM 1516 O O . TYR A 1 183 ? 9.464 3.964 -11.982 1.00 91.06 183 TYR A O 1
ATOM 1524 N N . LYS A 1 184 ? 8.580 3.836 -9.923 1.00 92.44 184 LYS A N 1
ATOM 1525 C CA . LYS A 1 184 ? 9.245 5.033 -9.393 1.00 92.44 184 LYS A CA 1
ATOM 1526 C C . LYS A 1 184 ? 10.761 4.850 -9.363 1.00 92.44 184 LYS A C 1
ATOM 1528 O O . LYS A 1 184 ? 11.469 5.772 -9.759 1.00 92.44 184 LYS A O 1
ATOM 1533 N N . LEU A 1 185 ? 11.262 3.681 -8.957 1.00 94.00 185 LEU A N 1
ATOM 1534 C CA . LEU A 1 185 ? 12.692 3.368 -8.968 1.00 94.00 185 LEU A CA 1
ATOM 1535 C C . LEU A 1 185 ? 13.218 3.389 -10.399 1.00 94.00 185 LEU A C 1
ATOM 1537 O O . LEU A 1 185 ? 14.136 4.149 -10.685 1.00 94.00 185 LEU A O 1
ATOM 1541 N N . LEU A 1 186 ? 12.573 2.640 -11.298 1.00 91.69 186 LEU A N 1
ATOM 1542 C CA . LEU A 1 186 ? 12.937 2.539 -12.710 1.00 91.69 186 LEU A CA 1
ATOM 1543 C C . LEU A 1 186 ? 13.017 3.916 -13.389 1.00 91.69 186 LEU A C 1
ATOM 1545 O O . LEU A 1 186 ? 13.961 4.183 -14.125 1.00 91.69 186 LEU A O 1
ATOM 1549 N N . LYS A 1 187 ? 12.064 4.810 -13.095 1.00 89.56 187 LYS A N 1
ATOM 1550 C CA . LYS A 1 187 ? 12.028 6.187 -13.611 1.00 89.56 187 LYS A CA 1
ATOM 1551 C C . LYS A 1 187 ? 13.148 7.084 -13.062 1.00 89.56 187 LYS A C 1
ATOM 1553 O O . LYS A 1 187 ? 13.492 8.067 -13.707 1.00 89.56 187 LYS A O 1
ATOM 1558 N N . ASN A 1 188 ? 13.686 6.791 -11.876 1.00 91.81 188 ASN A N 1
ATOM 1559 C CA . ASN A 1 188 ? 14.675 7.630 -11.184 1.00 91.81 188 ASN A CA 1
ATOM 1560 C C . ASN A 1 188 ? 16.112 7.087 -11.258 1.00 91.81 188 ASN A C 1
ATOM 1562 O O . ASN A 1 188 ? 17.014 7.697 -10.681 1.00 91.81 188 ASN A O 1
ATOM 1566 N N . VAL A 1 189 ? 16.348 5.968 -11.950 1.00 92.38 189 VAL A N 1
ATOM 1567 C CA . VAL A 1 189 ? 17.705 5.457 -12.171 1.00 92.38 189 VAL A CA 1
ATOM 1568 C C . VAL A 1 189 ? 18.510 6.462 -13.010 1.00 92.38 189 VAL A C 1
ATOM 1570 O O . VAL A 1 189 ? 18.096 6.784 -14.127 1.00 92.38 189 VAL A O 1
ATOM 1573 N N . PRO A 1 190 ? 19.683 6.938 -12.545 1.00 93.62 190 PRO A N 1
ATOM 1574 C CA . PRO A 1 190 ? 20.504 7.829 -13.353 1.00 93.62 190 PRO A CA 1
ATOM 1575 C C . PRO A 1 190 ? 21.078 7.107 -14.576 1.00 93.62 190 PRO A C 1
ATOM 1577 O O . PRO A 1 190 ? 21.672 6.034 -14.463 1.00 93.62 190 PRO A O 1
ATOM 1580 N N . ARG A 1 191 ? 20.958 7.744 -15.746 1.00 93.12 191 ARG A N 1
ATOM 1581 C CA . ARG A 1 191 ? 21.328 7.166 -17.051 1.00 93.12 191 ARG A CA 1
ATOM 1582 C C . ARG A 1 191 ? 22.744 6.595 -17.101 1.00 93.12 191 ARG A C 1
ATOM 1584 O O . ARG A 1 191 ? 22.966 5.563 -17.716 1.00 93.12 191 ARG A O 1
ATOM 1591 N N . ILE A 1 192 ? 23.678 7.256 -16.417 1.00 93.00 192 ILE A N 1
ATOM 1592 C CA . ILE A 1 192 ? 25.104 6.907 -16.387 1.00 93.00 192 ILE A CA 1
ATOM 1593 C C . ILE A 1 192 ? 25.396 5.501 -15.843 1.00 93.00 192 ILE A C 1
ATOM 1595 O O . ILE A 1 192 ? 26.493 4.998 -16.061 1.00 93.00 192 ILE A O 1
ATOM 1599 N N . TYR A 1 193 ? 24.456 4.886 -15.119 1.00 94.44 193 TYR A N 1
ATOM 1600 C CA . TYR A 1 193 ? 24.644 3.550 -14.555 1.00 94.44 193 TYR A CA 1
ATOM 1601 C C . TYR A 1 193 ? 24.160 2.435 -15.478 1.00 94.44 193 TYR A C 1
ATOM 1603 O O . TYR A 1 193 ? 24.514 1.283 -15.236 1.00 94.44 193 TYR A O 1
ATOM 1611 N N . PHE A 1 194 ? 23.376 2.737 -16.517 1.00 93.12 194 PHE A N 1
ATOM 1612 C CA . PHE A 1 194 ? 22.975 1.722 -17.486 1.00 93.12 194 PHE A CA 1
ATOM 1613 C C . PHE A 1 194 ? 24.160 1.319 -18.362 1.00 93.12 194 PHE A C 1
ATOM 1615 O O . PHE A 1 194 ? 24.897 2.165 -18.864 1.00 93.12 194 PHE A O 1
ATOM 1622 N N . ILE A 1 195 ? 24.337 0.010 -18.534 1.00 85.25 195 ILE A N 1
ATOM 1623 C CA . ILE A 1 195 ? 25.429 -0.548 -19.342 1.00 85.25 195 ILE A CA 1
ATOM 1624 C C . ILE A 1 195 ? 25.095 -0.460 -20.831 1.00 85.25 195 ILE A C 1
ATOM 1626 O O . ILE A 1 195 ? 25.962 -0.160 -21.647 1.00 85.25 195 ILE A O 1
ATOM 1630 N N . GLU A 1 196 ? 23.852 -0.784 -21.184 1.00 87.06 196 GLU A N 1
ATOM 1631 C CA . GLU A 1 196 ? 23.399 -0.910 -22.565 1.00 87.06 196 GLU A CA 1
ATOM 1632 C C . GLU A 1 196 ? 22.537 0.307 -22.926 1.00 87.06 196 GLU A C 1
ATOM 1634 O O . GLU A 1 196 ? 21.594 0.636 -22.207 1.00 87.06 196 GLU A O 1
ATOM 1639 N N . GLU A 1 197 ? 22.806 0.963 -24.060 1.00 86.06 197 GLU A N 1
ATOM 1640 C CA . GLU A 1 197 ? 21.960 2.070 -24.551 1.00 86.06 197 GLU A CA 1
ATOM 1641 C C . GLU A 1 197 ? 20.502 1.630 -24.765 1.00 86.06 197 GLU A C 1
ATOM 1643 O O . GLU A 1 197 ? 19.564 2.409 -24.567 1.00 86.06 197 GLU A O 1
ATOM 1648 N N . ASP A 1 198 ? 20.303 0.351 -25.090 1.00 86.88 198 ASP A N 1
ATOM 1649 C CA . ASP A 1 198 ? 18.987 -0.272 -25.183 1.00 86.88 198 ASP A CA 1
ATOM 1650 C C . ASP A 1 198 ? 18.237 -0.244 -23.841 1.00 86.88 198 ASP A C 1
ATOM 1652 O O . ASP A 1 198 ? 17.023 -0.065 -23.833 1.00 86.88 198 ASP A O 1
ATOM 1656 N N . ASP A 1 199 ? 18.917 -0.369 -22.692 1.00 89.19 199 ASP A N 1
ATOM 1657 C CA . ASP A 1 199 ? 18.254 -0.256 -21.383 1.00 89.19 199 ASP A CA 1
ATOM 1658 C C . ASP A 1 199 ? 17.641 1.132 -21.196 1.00 89.19 199 ASP A C 1
ATOM 1660 O O . ASP A 1 199 ? 16.465 1.256 -20.849 1.00 89.19 199 ASP A O 1
ATOM 1664 N N . VAL A 1 200 ? 18.428 2.174 -21.476 1.00 88.88 200 VAL A N 1
ATOM 1665 C CA . VAL A 1 200 ? 17.983 3.570 -21.381 1.00 88.88 200 VAL A CA 1
ATOM 1666 C C . VAL A 1 200 ? 16.806 3.801 -22.322 1.00 88.88 200 VAL A C 1
ATOM 1668 O O . VAL A 1 200 ? 15.756 4.283 -21.896 1.00 88.88 200 VAL A O 1
ATOM 1671 N N . SER A 1 201 ? 16.955 3.375 -23.576 1.00 87.06 201 SER A N 1
ATOM 1672 C CA . SER A 1 201 ? 15.926 3.503 -24.608 1.00 87.06 201 SER A CA 1
ATOM 1673 C C . SER A 1 201 ? 14.637 2.774 -24.218 1.00 87.06 201 SER A C 1
ATOM 1675 O O . SER A 1 201 ? 13.544 3.275 -24.465 1.00 87.06 201 SER A O 1
ATOM 1677 N N . CYS A 1 202 ? 14.737 1.611 -23.568 1.00 86.06 202 CYS A N 1
ATOM 1678 C CA . CYS A 1 202 ? 13.588 0.861 -23.065 1.00 86.06 202 CYS A CA 1
ATOM 1679 C C . CYS A 1 202 ? 12.838 1.636 -21.972 1.00 86.06 202 CYS A C 1
ATOM 1681 O O . CYS A 1 202 ? 11.612 1.746 -22.030 1.00 86.06 202 CYS A O 1
ATOM 1683 N N . VAL A 1 203 ? 13.550 2.188 -20.983 1.00 87.69 203 VAL A N 1
ATOM 1684 C CA . VAL A 1 203 ? 12.945 3.002 -19.913 1.00 87.69 203 VAL A CA 1
ATOM 1685 C C . VAL A 1 203 ? 12.254 4.230 -20.500 1.00 87.69 203 VAL A C 1
ATOM 1687 O O . VAL A 1 203 ? 11.088 4.494 -20.195 1.00 87.69 203 VAL A O 1
ATOM 1690 N N . GLU A 1 204 ? 12.942 4.956 -21.381 1.00 87.50 204 GLU A N 1
ATOM 1691 C CA . GLU A 1 204 ? 12.387 6.126 -22.062 1.00 87.50 204 GLU A CA 1
ATOM 1692 C C . GLU A 1 204 ? 11.147 5.768 -22.876 1.00 87.50 204 GLU A C 1
ATOM 1694 O O . GLU A 1 204 ? 10.123 6.449 -22.776 1.00 87.50 204 GLU A O 1
ATOM 1699 N N . TYR A 1 205 ? 11.204 4.675 -23.637 1.00 85.31 205 TYR A N 1
ATOM 1700 C CA . TYR A 1 205 ? 10.086 4.204 -24.440 1.00 85.31 205 TYR A CA 1
ATOM 1701 C C . TYR A 1 205 ? 8.871 3.865 -23.572 1.00 85.31 205 TYR A C 1
ATOM 1703 O O . TYR A 1 205 ? 7.757 4.260 -23.917 1.00 85.31 205 TYR A O 1
ATOM 1711 N N . ILE A 1 206 ? 9.064 3.202 -22.427 1.00 85.44 206 ILE A N 1
ATOM 1712 C CA . ILE A 1 206 ? 7.978 2.876 -21.496 1.00 85.44 206 ILE A CA 1
ATOM 1713 C C . ILE A 1 206 ? 7.258 4.148 -21.041 1.00 85.44 206 ILE A C 1
ATOM 1715 O O . ILE A 1 206 ? 6.066 4.291 -21.322 1.00 85.44 206 ILE A O 1
ATOM 1719 N N . PHE A 1 207 ? 7.945 5.087 -20.377 1.00 86.56 207 PHE A N 1
ATOM 1720 C CA . PHE A 1 207 ? 7.238 6.242 -19.802 1.00 86.56 207 PHE A CA 1
ATOM 1721 C C . PHE A 1 207 ? 6.939 7.362 -20.813 1.00 86.56 207 PHE A C 1
ATOM 1723 O O . PHE A 1 207 ? 6.169 8.264 -20.493 1.00 86.56 207 PHE A O 1
ATOM 1730 N N . SER A 1 208 ? 7.454 7.295 -22.045 1.00 85.62 208 SER A N 1
ATOM 1731 C CA . SER A 1 208 ? 6.993 8.163 -23.144 1.00 85.62 208 SER A CA 1
ATOM 1732 C C . SER A 1 208 ? 5.690 7.671 -23.784 1.00 85.62 208 SER A C 1
ATOM 1734 O O . SER A 1 208 ? 5.003 8.446 -24.442 1.00 85.62 208 SER A O 1
ATOM 1736 N N . ASN A 1 209 ? 5.333 6.394 -23.591 1.00 84.19 209 ASN A N 1
ATOM 1737 C CA . ASN A 1 209 ? 4.156 5.762 -24.199 1.00 84.19 209 ASN A CA 1
ATOM 1738 C C . ASN A 1 209 ? 3.093 5.327 -23.174 1.00 84.19 209 ASN A C 1
ATOM 1740 O O . ASN A 1 209 ? 2.166 4.588 -23.518 1.00 84.19 209 ASN A O 1
ATOM 1744 N N . ILE A 1 210 ? 3.198 5.769 -21.917 1.00 87.81 210 ILE A N 1
ATOM 1745 C CA . ILE A 1 210 ? 2.108 5.622 -20.946 1.00 87.81 210 ILE A CA 1
ATOM 1746 C C . ILE A 1 210 ? 1.012 6.658 -21.208 1.00 87.81 210 ILE A C 1
ATOM 1748 O O . ILE A 1 210 ? 1.271 7.818 -21.513 1.00 87.81 210 ILE A O 1
ATOM 1752 N N . SER A 1 211 ? -0.238 6.239 -21.049 1.00 89.62 211 SER A N 1
ATOM 1753 C CA . SER A 1 211 ? -1.423 7.086 -21.217 1.00 89.62 211 SER A CA 1
ATOM 1754 C C . SER A 1 211 ? -2.424 6.885 -20.076 1.00 89.62 211 SER A C 1
ATOM 1756 O O . SER A 1 211 ? -2.252 6.009 -19.220 1.00 89.62 211 SER A O 1
ATOM 1758 N N . ASP A 1 212 ? -3.465 7.719 -20.029 1.00 91.88 212 ASP A N 1
ATOM 1759 C CA . ASP A 1 212 ? -4.531 7.614 -19.031 1.00 91.88 212 ASP A CA 1
ATOM 1760 C C . ASP A 1 212 ? -5.286 6.278 -19.175 1.00 91.88 212 ASP A C 1
ATOM 1762 O O . ASP A 1 212 ? -5.862 5.958 -20.216 1.00 91.88 212 ASP A O 1
ATOM 1766 N N . CYS A 1 213 ? -5.339 5.491 -18.100 1.00 90.75 213 CYS A N 1
ATOM 1767 C CA . CYS A 1 213 ? -6.148 4.282 -18.064 1.00 90.75 213 CYS A CA 1
ATOM 1768 C C . CYS A 1 213 ? -7.633 4.646 -17.895 1.00 90.75 213 CYS A C 1
ATOM 1770 O O . CYS A 1 213 ? -8.003 5.282 -16.903 1.00 90.75 213 CYS A O 1
ATOM 1772 N N . PRO A 1 214 ? -8.541 4.186 -18.774 1.00 90.19 214 PRO A N 1
ATOM 1773 C CA . PRO A 1 214 ? -9.961 4.485 -18.646 1.00 90.19 214 PRO A CA 1
ATOM 1774 C C . PRO A 1 214 ? -10.610 3.803 -17.437 1.00 90.19 214 PRO A C 1
ATOM 1776 O O . PRO A 1 214 ? -11.710 4.218 -17.077 1.00 90.19 214 PRO A O 1
ATOM 1779 N N . ILE A 1 215 ? -9.966 2.802 -16.823 1.00 90.38 215 ILE A N 1
ATOM 1780 C CA . ILE A 1 215 ? -10.464 2.080 -15.643 1.00 90.38 215 IL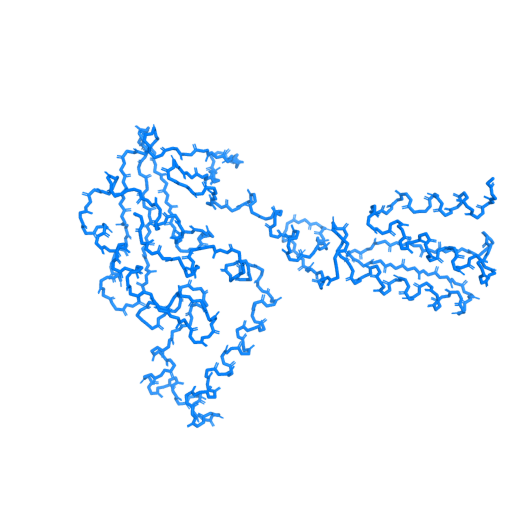E A CA 1
ATOM 1781 C C . ILE A 1 215 ? -9.998 2.762 -14.353 1.00 90.38 215 ILE A C 1
ATOM 1783 O O . ILE A 1 215 ? -10.820 3.346 -13.658 1.00 90.38 215 ILE A O 1
ATOM 1787 N N . CYS A 1 216 ? -8.693 2.762 -14.061 1.00 90.62 216 CYS A N 1
ATOM 1788 C CA . CYS A 1 216 ? -8.167 3.312 -12.803 1.00 90.62 216 CYS A CA 1
ATOM 1789 C C . CYS A 1 216 ? -7.844 4.813 -12.836 1.00 90.62 216 CYS A C 1
ATOM 1791 O O . CYS A 1 216 ? -7.464 5.369 -11.811 1.00 90.62 216 CYS A O 1
ATOM 1793 N N . LYS A 1 217 ? -7.951 5.472 -13.999 1.00 88.38 217 LYS A N 1
ATOM 1794 C CA . LYS A 1 217 ? -7.710 6.916 -14.192 1.00 88.38 217 LYS A CA 1
ATOM 1795 C C . LYS A 1 217 ? -6.282 7.412 -13.929 1.00 88.38 217 LYS A C 1
ATOM 1797 O O . LYS A 1 217 ? -6.049 8.615 -13.987 1.00 88.38 217 LYS A O 1
ATOM 1802 N N . LYS A 1 218 ? -5.317 6.514 -13.711 1.00 87.69 218 LYS A N 1
ATOM 1803 C CA . LYS A 1 218 ? -3.881 6.842 -13.646 1.00 87.69 218 LYS A CA 1
ATOM 1804 C C . LYS A 1 218 ? -3.242 6.881 -15.032 1.00 87.69 218 LYS A C 1
ATOM 1806 O O . LYS A 1 218 ? -3.665 6.129 -15.915 1.00 87.69 218 LYS A O 1
ATOM 1811 N N . ILE A 1 219 ? -2.176 7.674 -15.192 1.00 87.44 219 ILE A N 1
ATOM 1812 C CA . ILE A 1 219 ? -1.293 7.602 -16.367 1.00 87.44 219 ILE A CA 1
ATOM 1813 C C . ILE A 1 219 ? -0.413 6.363 -16.216 1.00 87.44 219 ILE A C 1
ATOM 1815 O O . ILE A 1 219 ? 0.686 6.410 -15.676 1.00 87.44 219 ILE A O 1
ATOM 1819 N N . ALA A 1 220 ? -0.946 5.225 -16.635 1.00 86.88 220 ALA A N 1
ATOM 1820 C CA . ALA A 1 220 ? -0.311 3.930 -16.436 1.00 86.88 220 ALA A CA 1
ATOM 1821 C C . ALA A 1 220 ? -0.659 2.936 -17.547 1.00 86.88 220 ALA A C 1
ATOM 1823 O O . ALA A 1 220 ? -0.410 1.747 -17.396 1.00 86.88 220 ALA A O 1
ATOM 1824 N N . LEU A 1 221 ? -1.313 3.362 -18.628 1.00 86.75 221 LEU A N 1
ATOM 1825 C CA . LEU A 1 221 ? -1.697 2.483 -19.727 1.00 86.75 221 LEU A CA 1
ATOM 1826 C C . LEU A 1 221 ? -0.570 2.423 -20.763 1.00 86.75 221 LEU A C 1
ATOM 1828 O O . LEU A 1 221 ? -0.380 3.380 -21.508 1.00 86.75 221 LEU A O 1
ATOM 1832 N N . TYR A 1 222 ? 0.136 1.296 -20.827 1.00 86.25 222 TYR A N 1
ATOM 1833 C CA . TYR A 1 222 ? 1.186 1.019 -21.807 1.00 86.25 222 TYR A CA 1
ATOM 1834 C C . TYR A 1 222 ? 0.755 -0.132 -22.715 1.00 86.25 222 TYR A C 1
ATOM 1836 O O . TYR A 1 222 ? 0.349 -1.184 -22.221 1.00 86.25 222 TYR A O 1
ATOM 1844 N N . LYS A 1 223 ? 0.809 0.060 -24.041 1.00 82.94 223 LYS A N 1
ATOM 1845 C CA . LYS A 1 223 ? 0.370 -0.936 -25.042 1.00 82.94 223 LYS A CA 1
ATOM 1846 C C . LYS A 1 223 ? -0.964 -1.617 -24.669 1.00 82.94 223 LYS A C 1
ATOM 1848 O O . LYS A 1 223 ? -1.079 -2.835 -24.652 1.00 82.94 223 LYS A O 1
ATOM 1853 N N . ASN A 1 224 ? -1.982 -0.821 -24.328 1.00 84.06 224 ASN A N 1
ATOM 1854 C CA . ASN A 1 224 ? -3.314 -1.279 -23.895 1.00 84.06 224 ASN A CA 1
ATOM 1855 C C . ASN A 1 224 ? -3.376 -2.049 -22.563 1.00 84.06 224 ASN A C 1
ATOM 1857 O O . ASN A 1 224 ? -4.472 -2.436 -22.162 1.00 84.06 224 ASN A O 1
ATOM 1861 N N . LYS A 1 225 ? -2.270 -2.239 -21.839 1.00 86.50 225 LYS A N 1
ATOM 1862 C CA . LYS A 1 225 ? -2.260 -2.837 -20.500 1.00 86.50 225 LYS A CA 1
ATOM 1863 C C . LYS A 1 225 ? -1.966 -1.783 -19.441 1.00 86.50 225 LYS A C 1
ATOM 1865 O O . LYS A 1 225 ? -1.016 -1.015 -19.551 1.00 86.50 225 LYS A O 1
ATOM 1870 N N . CYS A 1 226 ? -2.794 -1.718 -18.405 1.00 88.81 226 CYS A N 1
ATOM 1871 C CA . CYS A 1 226 ? -2.542 -0.808 -17.295 1.00 88.81 226 CYS A CA 1
ATOM 1872 C C . CYS A 1 226 ? -1.509 -1.395 -16.325 1.00 88.81 226 CYS A C 1
ATOM 1874 O O . CYS A 1 226 ? -1.662 -2.527 -15.884 1.00 88.81 226 CYS A O 1
ATOM 1876 N N . LEU A 1 227 ? -0.497 -0.619 -15.944 1.00 87.38 227 LEU A N 1
ATOM 1877 C CA . LEU A 1 227 ? 0.554 -1.013 -15.000 1.00 87.38 227 LEU A CA 1
ATOM 1878 C C . LEU A 1 227 ? 0.102 -0.978 -13.528 1.00 87.38 227 LEU A C 1
ATOM 1880 O O . LEU A 1 227 ? 0.799 -1.518 -12.679 1.00 87.38 227 LEU A O 1
ATOM 1884 N N . VAL A 1 228 ? -1.063 -0.378 -13.241 1.00 88.12 228 VAL A N 1
ATOM 1885 C CA . VAL A 1 228 ? -1.677 -0.324 -11.899 1.00 88.12 228 VAL A CA 1
ATOM 1886 C C . VAL A 1 228 ? -2.793 -1.356 -11.763 1.00 88.12 228 VAL A C 1
ATOM 1888 O O . VAL A 1 228 ? -2.719 -2.247 -10.933 1.00 88.12 228 VAL A O 1
ATOM 1891 N N . CYS A 1 229 ? -3.842 -1.256 -12.588 1.00 87.94 229 CYS A N 1
ATOM 1892 C CA . CYS A 1 229 ? -5.003 -2.149 -12.476 1.00 87.94 229 CYS A CA 1
ATOM 1893 C C . CYS A 1 229 ? -4.872 -3.443 -13.286 1.00 87.94 229 CYS A C 1
ATOM 1895 O O . CYS A 1 229 ? -5.834 -4.204 -13.363 1.00 87.94 229 CYS A O 1
ATOM 1897 N N . HIS A 1 230 ? -3.745 -3.646 -13.979 1.00 85.62 230 HIS A N 1
ATOM 1898 C CA . HIS A 1 230 ? -3.446 -4.807 -14.832 1.00 85.62 230 HIS A CA 1
ATOM 1899 C C . HIS A 1 230 ? -4.470 -5.119 -15.935 1.00 85.62 230 HIS A C 1
ATOM 1901 O O . HIS A 1 230 ? -4.314 -6.092 -16.674 1.00 85.62 230 HIS A O 1
ATOM 1907 N N . THR A 1 231 ? -5.475 -4.258 -16.117 1.00 85.56 231 THR A N 1
ATOM 1908 C CA . THR A 1 231 ? -6.505 -4.422 -17.136 1.00 85.56 231 THR A CA 1
ATOM 1909 C C . THR A 1 231 ? -5.879 -4.321 -18.518 1.00 85.56 231 THR A C 1
ATOM 1911 O O . THR A 1 231 ? -5.217 -3.332 -18.838 1.00 85.56 231 THR A O 1
ATOM 1914 N N . ASN A 1 232 ? -6.130 -5.338 -19.339 1.00 85.50 232 ASN A N 1
ATOM 1915 C CA . ASN A 1 232 ? -5.760 -5.366 -20.743 1.00 85.50 232 ASN A CA 1
ATOM 1916 C C . ASN A 1 232 ? -6.962 -4.930 -21.600 1.00 85.50 232 ASN A C 1
ATOM 1918 O O . ASN A 1 232 ? -7.919 -5.682 -21.785 1.00 85.50 232 ASN A O 1
ATOM 1922 N N . LEU A 1 233 ? -6.913 -3.704 -22.121 1.00 81.38 233 LEU A N 1
ATOM 1923 C CA . LEU A 1 233 ? -7.943 -3.144 -22.993 1.00 81.38 233 LEU A CA 1
ATOM 1924 C C . LEU A 1 233 ? -7.983 -3.822 -24.361 1.00 81.38 233 LEU A C 1
ATOM 1926 O O . LEU A 1 233 ? -9.038 -3.859 -24.975 1.00 81.38 233 LEU A O 1
ATOM 1930 N N . GLU A 1 234 ? -6.886 -4.388 -24.853 1.00 79.25 234 GLU A N 1
ATOM 1931 C CA . GLU A 1 234 ? -6.899 -5.091 -26.136 1.00 79.25 234 GLU A CA 1
ATOM 1932 C C . GLU A 1 234 ? -7.735 -6.374 -26.065 1.00 79.25 234 GLU A C 1
ATOM 1934 O O . GLU A 1 234 ? -8.554 -6.621 -26.953 1.00 79.25 234 GLU A O 1
ATOM 1939 N N . LEU A 1 235 ? -7.619 -7.138 -24.975 1.00 72.12 235 LEU A N 1
ATOM 1940 C CA . LEU A 1 235 ? -8.496 -8.287 -24.719 1.00 72.12 235 LEU A CA 1
ATOM 1941 C C . LEU A 1 235 ? -9.963 -7.869 -24.556 1.00 72.12 235 LEU A C 1
ATOM 1943 O O . LEU A 1 235 ? -10.856 -8.598 -24.981 1.00 72.12 235 LEU A O 1
ATOM 1947 N N . LEU A 1 236 ? -10.223 -6.700 -23.970 1.00 69.19 236 LEU A N 1
ATOM 1948 C CA . LEU A 1 236 ? -11.587 -6.192 -23.791 1.00 69.19 236 LEU A CA 1
ATOM 1949 C C . LEU A 1 236 ? -12.199 -5.656 -25.091 1.00 69.19 236 LEU A C 1
ATOM 1951 O O . LEU A 1 236 ? -13.400 -5.798 -25.309 1.00 69.19 236 LEU A O 1
ATOM 1955 N N . LEU A 1 237 ? -11.390 -5.027 -25.945 1.00 68.62 237 LEU A N 1
ATOM 1956 C CA . LEU A 1 237 ? -11.880 -4.254 -27.083 1.00 68.62 237 LEU A CA 1
ATOM 1957 C C . LEU A 1 237 ? -11.737 -4.976 -28.421 1.00 68.62 237 LEU A C 1
ATOM 1959 O O . LEU A 1 237 ? -12.568 -4.734 -29.297 1.00 68.62 237 LEU A O 1
ATOM 1963 N N . LYS A 1 238 ? -10.729 -5.838 -28.612 1.00 66.38 238 LYS A N 1
ATOM 1964 C CA . LYS A 1 238 ? -10.393 -6.403 -29.933 1.00 66.38 238 LYS A CA 1
ATOM 1965 C C . LYS A 1 238 ? -10.682 -7.896 -30.092 1.00 66.38 238 LYS A C 1
ATOM 1967 O O . LYS A 1 238 ? -11.014 -8.310 -31.198 1.00 66.38 238 LYS A O 1
ATOM 1972 N N . TRP A 1 239 ? -10.569 -8.706 -29.038 1.00 59.25 239 TRP A N 1
ATOM 1973 C CA . TRP A 1 239 ? -10.642 -10.168 -29.166 1.00 59.25 239 TRP A CA 1
ATOM 1974 C C . TRP A 1 239 ? -12.087 -10.689 -29.213 1.00 59.25 239 TRP A C 1
ATOM 1976 O O . TRP A 1 239 ? -12.807 -10.517 -28.236 1.00 59.25 239 TRP A O 1
ATOM 1986 N N . PRO A 1 240 ? -12.532 -11.364 -30.294 1.00 54.84 240 PRO A N 1
ATOM 1987 C CA . PRO A 1 240 ? -13.927 -11.775 -30.468 1.00 54.84 240 PRO A CA 1
ATOM 1988 C C . PRO A 1 240 ? -14.472 -12.687 -29.364 1.00 54.84 240 PRO A C 1
ATOM 1990 O O . PRO A 1 240 ? -15.634 -12.548 -29.010 1.00 54.84 240 PRO A O 1
ATOM 1993 N N . SER A 1 241 ? -13.657 -13.585 -28.800 1.00 57.34 241 SER A N 1
ATOM 1994 C CA . SER A 1 241 ? -14.081 -14.561 -27.783 1.00 57.34 241 SER A CA 1
ATOM 1995 C C . SER A 1 241 ? -14.387 -13.925 -26.421 1.00 57.34 241 SER A C 1
ATOM 1997 O O . SER A 1 241 ? -15.419 -14.221 -25.831 1.00 57.34 241 SER A O 1
ATOM 1999 N N . THR A 1 242 ? -13.552 -12.996 -25.949 1.00 53.25 242 THR A N 1
ATOM 2000 C CA . THR A 1 242 ? -13.789 -12.196 -24.728 1.00 53.25 242 THR A CA 1
ATOM 2001 C C . THR A 1 242 ? -14.779 -11.058 -24.965 1.00 53.25 242 THR A C 1
ATOM 2003 O O . THR A 1 242 ? -15.581 -10.732 -24.086 1.00 53.25 242 THR A O 1
ATOM 2006 N N . ARG A 1 243 ? -14.774 -10.485 -26.177 1.00 52.56 243 ARG A N 1
ATOM 2007 C CA . ARG A 1 243 ? -15.790 -9.537 -26.644 1.00 52.56 243 ARG A CA 1
ATOM 2008 C C . ARG A 1 243 ? -17.174 -10.189 -26.589 1.00 52.56 243 ARG A C 1
ATOM 2010 O O . ARG A 1 243 ? -18.095 -9.524 -26.144 1.00 52.56 243 ARG A O 1
ATOM 2017 N N . HIS A 1 244 ? -17.311 -11.478 -26.915 1.00 53.91 244 HIS A N 1
ATOM 2018 C CA . HIS A 1 244 ? -18.589 -12.200 -26.912 1.00 53.91 244 HIS A CA 1
ATOM 2019 C C . HIS A 1 244 ? -19.265 -12.236 -25.533 1.00 53.91 244 HIS A C 1
ATOM 2021 O O . HIS A 1 244 ? -20.473 -12.049 -25.450 1.00 53.91 244 HIS A O 1
ATOM 2027 N N . ASP A 1 245 ? -18.521 -12.435 -24.442 1.00 62.69 245 ASP A N 1
ATOM 2028 C CA . ASP A 1 245 ? -19.135 -12.540 -23.112 1.00 62.69 245 ASP A CA 1
ATOM 2029 C C . ASP A 1 245 ? -19.501 -11.187 -22.515 1.00 62.69 245 ASP A C 1
ATOM 2031 O O . ASP A 1 245 ? -20.559 -11.065 -21.914 1.00 62.69 245 ASP A O 1
ATOM 2035 N N . SER A 1 246 ? -18.687 -10.150 -22.722 1.00 64.94 246 SER A N 1
ATOM 2036 C CA . SER A 1 246 ? -19.050 -8.802 -22.262 1.00 64.94 246 SER A CA 1
ATOM 2037 C C . SER A 1 246 ? -20.105 -8.158 -23.167 1.00 64.94 246 SER A C 1
ATOM 2039 O O . SER A 1 246 ? -20.995 -7.488 -22.658 1.00 64.94 246 SER A O 1
ATOM 2041 N N . TRP A 1 247 ? -20.076 -8.407 -24.482 1.00 63.88 247 TRP A N 1
ATOM 2042 C CA . TRP A 1 247 ? -21.091 -7.894 -25.412 1.00 63.88 247 TRP A CA 1
ATOM 2043 C C . TRP A 1 247 ? -22.457 -8.564 -25.272 1.00 63.88 247 TRP A C 1
ATOM 2045 O O . TRP A 1 247 ? -23.459 -7.929 -25.575 1.00 63.88 247 TRP A O 1
ATOM 2055 N N . LYS A 1 248 ? -22.529 -9.806 -24.767 1.00 66.06 248 LYS A N 1
ATOM 2056 C CA . LYS A 1 248 ? -23.811 -10.426 -24.378 1.00 66.06 248 LYS A CA 1
ATOM 2057 C C . LYS A 1 248 ? -24.593 -9.562 -23.385 1.00 66.06 248 LYS A C 1
ATOM 2059 O O . LYS A 1 248 ? -25.818 -9.581 -23.410 1.00 66.06 248 LYS A O 1
ATOM 2064 N N . TRP A 1 249 ? -23.884 -8.845 -22.512 1.00 69.00 249 TRP A N 1
ATOM 2065 C CA . TRP A 1 249 ? -24.473 -8.042 -21.439 1.00 69.00 249 TRP A CA 1
ATOM 2066 C C . TRP A 1 249 ? -24.438 -6.535 -21.723 1.00 69.00 249 TRP A C 1
ATOM 2068 O O . TRP A 1 249 ? -25.287 -5.811 -21.214 1.00 69.00 249 TRP A O 1
ATOM 2078 N N . TYR A 1 250 ? -23.489 -6.067 -22.541 1.00 72.69 250 TYR A N 1
ATOM 2079 C CA . TYR A 1 250 ? -23.231 -4.647 -22.785 1.00 72.69 250 TYR A CA 1
ATOM 2080 C C . TYR A 1 250 ? -23.055 -4.370 -24.281 1.00 72.69 250 TYR A C 1
ATOM 2082 O O . TYR A 1 250 ? -22.074 -4.782 -24.894 1.00 72.69 250 TYR A O 1
ATOM 2090 N N . ASN A 1 251 ? -23.966 -3.608 -24.881 1.00 71.75 251 ASN A N 1
ATOM 2091 C CA . ASN A 1 251 ? -23.954 -3.355 -26.329 1.00 71.75 251 ASN A CA 1
ATOM 2092 C C . ASN A 1 251 ? -23.005 -2.214 -26.742 1.00 71.75 251 ASN A C 1
ATOM 2094 O O . ASN A 1 251 ? -22.909 -1.878 -27.924 1.00 71.75 251 ASN A O 1
ATOM 2098 N N . LYS A 1 252 ? -22.322 -1.582 -25.777 1.00 80.94 252 LYS A N 1
ATOM 2099 C CA . LYS A 1 252 ? -21.426 -0.440 -25.996 1.00 80.94 252 LYS A CA 1
ATOM 2100 C C . LYS A 1 252 ? -20.145 -0.577 -25.180 1.00 80.94 252 LYS A C 1
ATOM 2102 O O . LYS A 1 252 ? -20.164 -0.981 -24.021 1.00 80.94 252 LYS A O 1
ATOM 2107 N N . VAL A 1 253 ? -19.023 -0.159 -25.769 1.00 80.56 253 VAL A N 1
ATOM 2108 C CA . VAL A 1 253 ? -17.706 -0.148 -25.104 1.00 80.56 253 VAL A CA 1
ATOM 2109 C C . VAL A 1 253 ? -17.723 0.676 -23.812 1.00 80.56 253 VAL A C 1
ATOM 2111 O O . VAL A 1 253 ? -17.128 0.262 -22.819 1.00 80.56 253 VAL A O 1
ATOM 2114 N N . ASP A 1 254 ? -18.441 1.799 -23.797 1.00 84.25 254 ASP A N 1
ATOM 2115 C CA . ASP A 1 254 ? -18.536 2.662 -22.616 1.00 84.25 254 ASP A CA 1
ATOM 2116 C C . ASP A 1 254 ? -19.192 1.954 -21.424 1.00 84.25 254 ASP A C 1
ATOM 2118 O O . ASP A 1 254 ? -18.727 2.097 -20.295 1.00 84.25 254 ASP A O 1
ATOM 2122 N N . GLU A 1 255 ? -20.211 1.126 -21.666 1.00 86.31 255 GLU A N 1
ATOM 2123 C CA . GLU A 1 255 ? -20.883 0.337 -20.625 1.00 86.31 255 GLU A CA 1
ATOM 2124 C C . GLU A 1 255 ? -19.941 -0.729 -20.042 1.00 86.31 255 GLU A C 1
ATOM 2126 O O . GLU A 1 255 ? -19.872 -0.905 -18.825 1.00 86.31 255 GLU A O 1
ATOM 2131 N N . ILE A 1 256 ? -19.127 -1.371 -20.891 1.00 83.88 256 ILE A N 1
ATOM 2132 C CA . ILE A 1 256 ? -18.088 -2.317 -20.450 1.00 83.88 256 ILE A CA 1
ATOM 2133 C C . ILE A 1 256 ? -17.060 -1.603 -19.565 1.00 83.88 256 ILE A C 1
ATOM 2135 O O . ILE A 1 256 ? -16.666 -2.128 -18.522 1.00 83.88 256 ILE A O 1
ATOM 2139 N N . ILE A 1 257 ? -16.628 -0.402 -19.958 1.00 87.25 257 ILE A N 1
ATOM 2140 C CA . ILE A 1 257 ? -15.689 0.415 -19.179 1.00 87.25 257 ILE A CA 1
ATOM 2141 C C . ILE A 1 257 ? -16.291 0.794 -17.822 1.00 87.25 257 ILE A C 1
ATOM 2143 O O . ILE A 1 257 ? -15.592 0.687 -16.815 1.00 87.25 257 ILE A O 1
ATOM 2147 N N . VAL A 1 258 ? -17.562 1.209 -17.770 1.00 89.69 258 VAL A N 1
ATOM 2148 C CA . VAL A 1 258 ? -18.263 1.533 -16.514 1.00 89.69 258 VAL A CA 1
ATOM 2149 C C . VAL A 1 258 ? -18.318 0.313 -15.596 1.00 89.69 258 VAL A C 1
ATOM 2151 O O . VAL A 1 258 ? -17.839 0.391 -14.467 1.00 89.69 258 VAL A O 1
ATOM 2154 N N . ASN A 1 259 ? -18.762 -0.841 -16.097 1.00 88.25 259 ASN A N 1
ATOM 2155 C CA . ASN A 1 259 ? -18.799 -2.075 -15.310 1.00 88.25 259 ASN A CA 1
ATOM 2156 C C . ASN A 1 259 ? -17.404 -2.482 -14.793 1.00 88.25 259 ASN A C 1
ATOM 2158 O O . ASN A 1 259 ? -17.235 -2.913 -13.649 1.00 88.25 259 ASN A O 1
ATOM 2162 N N . LYS A 1 260 ? -16.358 -2.309 -15.612 1.00 88.38 260 LYS A N 1
ATOM 2163 C CA . LYS A 1 260 ? -14.976 -2.570 -15.187 1.00 88.38 260 LYS A CA 1
ATOM 2164 C C . LYS A 1 260 ? -14.487 -1.585 -14.129 1.00 88.38 260 LYS A C 1
ATOM 2166 O O . LYS A 1 260 ? -13.760 -2.015 -13.240 1.00 88.38 260 LYS A O 1
ATOM 2171 N N . ARG A 1 261 ? -14.895 -0.312 -14.171 1.00 91.06 261 ARG A N 1
ATOM 2172 C CA . ARG A 1 261 ? -14.621 0.648 -13.087 1.00 91.06 261 ARG A CA 1
ATOM 2173 C C . ARG A 1 261 ? -15.287 0.227 -11.788 1.00 91.06 261 ARG A C 1
ATOM 2175 O O . ARG A 1 261 ? -14.624 0.227 -10.762 1.00 91.06 261 ARG A O 1
ATOM 2182 N N . GLU A 1 262 ? -16.554 -0.170 -11.832 1.00 90.81 262 GLU A N 1
ATOM 2183 C CA . GLU A 1 262 ? -17.281 -0.629 -10.643 1.00 90.81 262 GLU A CA 1
ATOM 2184 C C . GLU A 1 262 ? -16.646 -1.889 -10.047 1.00 90.81 262 GLU A C 1
ATOM 2186 O O . GLU A 1 262 ? -16.428 -1.974 -8.840 1.00 90.81 262 GLU A O 1
ATOM 2191 N N . THR A 1 263 ? -16.282 -2.847 -10.903 1.00 89.00 263 THR A N 1
ATOM 2192 C CA . THR A 1 263 ? -15.569 -4.063 -10.489 1.00 89.00 263 THR A CA 1
ATOM 2193 C C . THR A 1 263 ? -14.216 -3.720 -9.867 1.00 89.00 263 THR A C 1
ATOM 2195 O O . THR A 1 263 ? -13.859 -4.260 -8.824 1.00 89.00 263 THR A O 1
ATOM 2198 N N . PHE A 1 264 ? -13.469 -2.802 -10.484 1.00 90.25 264 PHE A N 1
ATOM 2199 C CA . PHE A 1 264 ? -12.177 -2.357 -9.974 1.00 90.25 264 PHE A CA 1
ATOM 2200 C C . PHE A 1 264 ? -12.308 -1.602 -8.644 1.00 90.25 264 PHE A C 1
ATOM 2202 O O . PHE A 1 264 ? -11.513 -1.846 -7.748 1.00 90.25 264 PHE A O 1
ATOM 2209 N N . SER A 1 265 ? -13.337 -0.766 -8.473 1.00 89.19 265 SER A N 1
ATOM 2210 C CA . SER A 1 265 ? -13.631 -0.082 -7.204 1.00 89.19 265 SER A CA 1
ATOM 2211 C C . SER A 1 265 ? -13.829 -1.082 -6.068 1.00 89.19 265 SER A C 1
ATOM 2213 O O . SER A 1 265 ? -13.203 -0.956 -5.024 1.00 89.19 265 SER A O 1
ATOM 2215 N N . LYS A 1 266 ? -14.625 -2.132 -6.306 1.00 88.31 266 LYS A N 1
ATOM 2216 C CA . LYS A 1 266 ? -14.835 -3.207 -5.324 1.00 88.31 266 LYS A CA 1
ATOM 2217 C C . LYS A 1 266 ? -13.552 -3.982 -5.021 1.00 88.31 266 LYS A C 1
ATOM 2219 O O . LYS A 1 266 ? -13.383 -4.461 -3.907 1.00 88.31 266 LYS A O 1
ATOM 2224 N N . LEU A 1 267 ? -12.663 -4.137 -6.004 1.00 87.44 267 LEU A N 1
ATOM 2225 C CA . LEU A 1 267 ? -11.371 -4.792 -5.802 1.00 87.44 267 LEU A CA 1
ATOM 2226 C C . LEU A 1 267 ? -10.448 -3.939 -4.920 1.00 87.44 267 LEU A C 1
ATOM 2228 O O . LEU A 1 267 ? -9.865 -4.469 -3.984 1.00 87.44 267 LEU A O 1
ATOM 2232 N N . ILE A 1 268 ? -10.362 -2.629 -5.178 1.00 89.00 268 ILE A N 1
ATOM 2233 C CA . ILE A 1 268 ? -9.553 -1.688 -4.382 1.00 89.00 268 ILE A CA 1
ATOM 2234 C C . ILE A 1 268 ? -9.969 -1.700 -2.909 1.00 89.00 268 ILE A C 1
ATOM 2236 O O . ILE A 1 268 ? -9.113 -1.651 -2.032 1.00 89.00 268 ILE A O 1
ATOM 2240 N N . ASP A 1 269 ? -11.269 -1.779 -2.628 1.00 82.94 269 ASP A N 1
ATOM 2241 C CA . ASP A 1 269 ? -11.766 -1.783 -1.249 1.00 82.94 269 ASP A CA 1
ATOM 2242 C C . ASP A 1 269 ? -11.336 -3.025 -0.450 1.00 82.94 269 ASP A C 1
ATOM 2244 O O . ASP A 1 269 ? -11.343 -2.980 0.779 1.00 82.94 269 ASP A O 1
ATOM 2248 N N . ASN A 1 270 ? -10.950 -4.110 -1.130 1.00 81.50 270 ASN A N 1
ATOM 2249 C CA . ASN A 1 270 ? -10.559 -5.381 -0.514 1.00 81.50 270 ASN A CA 1
ATOM 2250 C C . ASN A 1 270 ? -9.059 -5.705 -0.650 1.00 81.50 270 ASN A C 1
ATOM 2252 O O . ASN A 1 270 ? -8.586 -6.636 -0.008 1.00 81.50 270 ASN A O 1
ATOM 2256 N N . ASP A 1 271 ? -8.310 -4.970 -1.474 1.00 86.06 271 ASP A N 1
ATOM 2257 C CA . ASP A 1 271 ? -6.874 -5.172 -1.694 1.00 86.06 271 ASP A CA 1
ATOM 2258 C C . ASP A 1 271 ? -6.110 -3.905 -1.295 1.00 86.06 271 ASP A C 1
ATOM 2260 O O . ASP A 1 271 ? -6.016 -2.931 -2.049 1.00 86.06 271 ASP A O 1
ATOM 2264 N N . LEU A 1 272 ? -5.557 -3.921 -0.081 1.00 84.88 272 LEU A N 1
ATOM 2265 C CA . LEU A 1 272 ? -4.859 -2.779 0.509 1.00 84.88 272 LEU A CA 1
ATOM 2266 C C . LEU A 1 272 ? -3.592 -2.398 -0.254 1.00 84.88 272 LEU A C 1
ATOM 2268 O O . LEU A 1 272 ? -3.265 -1.216 -0.360 1.00 84.88 272 LEU A O 1
ATOM 2272 N N . ILE A 1 273 ? -2.902 -3.377 -0.840 1.00 85.94 273 ILE A N 1
ATOM 2273 C CA . ILE A 1 273 ? -1.693 -3.148 -1.634 1.00 85.94 273 ILE A CA 1
ATOM 2274 C C . ILE A 1 273 ? -2.057 -2.467 -2.950 1.00 85.94 273 ILE A C 1
ATOM 2276 O O . ILE A 1 273 ? -1.406 -1.502 -3.361 1.00 85.94 273 ILE A O 1
ATOM 2280 N N . LEU A 1 274 ? -3.123 -2.917 -3.608 1.00 87.25 274 LEU A N 1
ATOM 2281 C CA . LEU A 1 274 ? -3.648 -2.259 -4.798 1.00 87.25 274 LEU A CA 1
ATOM 2282 C C . LEU A 1 274 ? -4.168 -0.851 -4.478 1.00 87.25 274 LEU A C 1
ATOM 2284 O O . LEU A 1 274 ? -3.894 0.086 -5.234 1.00 87.25 274 LEU A O 1
ATOM 2288 N N . LYS A 1 275 ? -4.862 -0.679 -3.347 1.00 88.75 275 LYS A N 1
ATOM 2289 C CA . LYS A 1 275 ? -5.304 0.629 -2.846 1.00 88.75 275 LYS A CA 1
ATOM 2290 C C . LYS A 1 275 ? -4.113 1.556 -2.603 1.00 88.75 275 LYS A C 1
ATOM 2292 O O . LYS A 1 275 ? -4.132 2.696 -3.064 1.00 88.75 275 LYS A O 1
ATOM 2297 N N . TYR A 1 276 ? -3.032 1.056 -2.007 1.00 88.88 276 TYR A N 1
ATOM 2298 C CA . TYR A 1 276 ? -1.770 1.786 -1.862 1.00 88.88 276 TYR A CA 1
ATOM 2299 C C . TYR A 1 276 ? -1.193 2.217 -3.208 1.00 88.88 276 TYR A C 1
ATOM 2301 O O . TYR A 1 276 ? -0.960 3.405 -3.434 1.00 88.88 276 TYR A O 1
ATOM 2309 N N . ARG A 1 277 ? -1.038 1.280 -4.149 1.00 86.81 277 ARG A N 1
ATOM 2310 C CA . ARG A 1 277 ? -0.534 1.575 -5.501 1.00 86.81 277 ARG A CA 1
ATOM 2311 C C . ARG A 1 277 ? -1.370 2.628 -6.224 1.00 86.81 277 ARG A C 1
ATOM 2313 O O . ARG A 1 277 ? -0.849 3.393 -7.029 1.00 86.81 277 ARG A O 1
ATOM 2320 N N . LEU A 1 278 ? -2.672 2.675 -5.959 1.00 88.06 278 LEU A N 1
ATOM 2321 C CA . LEU A 1 278 ? -3.554 3.655 -6.571 1.00 88.06 278 LEU A CA 1
ATOM 2322 C C . LEU A 1 278 ? -3.475 5.027 -5.893 1.00 88.06 278 LEU A C 1
ATOM 2324 O O . LEU A 1 278 ? -3.469 6.045 -6.583 1.00 88.06 278 LEU A O 1
ATOM 2328 N N . HIS A 1 279 ? -3.442 5.084 -4.566 1.00 86.81 279 HIS A N 1
ATOM 2329 C CA . HIS A 1 279 ? -3.611 6.342 -3.835 1.00 86.81 279 HIS A CA 1
ATOM 2330 C C . HIS A 1 279 ? -2.303 6.981 -3.364 1.00 86.81 279 HIS A C 1
ATOM 2332 O O . HIS A 1 279 ? -2.289 8.188 -3.145 1.00 86.81 279 HIS A O 1
ATOM 2338 N N . ARG A 1 280 ? -1.222 6.208 -3.233 1.00 86.06 280 ARG A N 1
ATOM 2339 C CA . ARG A 1 280 ? 0.041 6.646 -2.617 1.00 86.06 280 ARG A CA 1
ATOM 2340 C C . ARG A 1 280 ? 1.270 6.455 -3.507 1.00 86.06 280 ARG A C 1
ATOM 2342 O O . ARG A 1 280 ? 2.231 7.198 -3.364 1.00 86.06 280 ARG A O 1
ATOM 2349 N N . ASP A 1 281 ? 1.255 5.503 -4.444 1.00 85.88 281 ASP A N 1
ATOM 2350 C CA . ASP A 1 281 ? 2.405 5.289 -5.333 1.00 85.88 281 ASP A CA 1
ATOM 2351 C C . ASP A 1 281 ? 2.520 6.400 -6.397 1.00 85.88 281 ASP A C 1
ATOM 2353 O O . ASP A 1 281 ? 1.751 6.481 -7.363 1.00 85.88 281 ASP A O 1
ATOM 2357 N N . GLU A 1 282 ? 3.536 7.244 -6.223 1.00 86.00 282 GLU A N 1
ATOM 2358 C CA . GLU A 1 282 ? 3.841 8.388 -7.088 1.00 86.00 282 GLU A CA 1
ATOM 2359 C C . GLU A 1 282 ? 4.387 7.990 -8.475 1.00 86.00 282 GLU A C 1
ATOM 2361 O O . GLU A 1 282 ? 4.580 8.845 -9.342 1.00 86.00 282 GLU A O 1
ATOM 2366 N N . SER A 1 283 ? 4.623 6.694 -8.732 1.00 83.88 283 SER A N 1
ATOM 2367 C CA . SER A 1 283 ? 5.106 6.180 -10.027 1.00 83.88 283 SER A CA 1
ATOM 2368 C C . SER A 1 283 ? 4.280 6.666 -11.226 1.00 83.88 283 SER A C 1
ATOM 2370 O O . SER A 1 283 ? 4.798 6.757 -12.340 1.00 83.88 283 SER A O 1
ATOM 2372 N N . PHE A 1 284 ? 2.994 6.951 -11.003 1.00 77.75 284 PHE A N 1
ATOM 2373 C CA . PHE A 1 284 ? 1.997 7.220 -12.043 1.00 77.75 284 PHE A CA 1
ATOM 2374 C C . PHE A 1 284 ? 1.295 8.572 -11.876 1.00 77.75 284 PHE A C 1
ATOM 2376 O O . PHE A 1 284 ? 0.188 8.777 -12.390 1.00 77.75 284 PHE A O 1
ATOM 2383 N N . GLU A 1 285 ? 1.904 9.491 -11.127 1.00 73.12 285 GLU A N 1
ATOM 2384 C CA . GLU A 1 285 ? 1.453 10.877 -11.071 1.00 73.12 285 GLU A CA 1
ATOM 2385 C C . GLU A 1 285 ? 1.697 11.594 -12.400 1.00 73.12 285 GLU A C 1
ATOM 2387 O O . GLU A 1 285 ? 2.641 11.293 -13.136 1.00 73.12 285 GLU A O 1
ATOM 2392 N N . LYS A 1 286 ? 0.841 12.576 -12.711 1.00 58.00 286 LYS A N 1
ATOM 2393 C CA . LYS A 1 286 ? 0.996 13.439 -13.888 1.00 58.00 286 LYS A CA 1
ATOM 2394 C C . LYS A 1 286 ? 2.164 14.416 -13.664 1.00 58.00 286 LYS A C 1
ATOM 2396 O O . LYS A 1 286 ? 1.940 15.605 -13.491 1.00 58.00 286 LYS A O 1
ATOM 2401 N N . SER A 1 287 ? 3.408 13.939 -13.619 1.00 51.53 287 SER A N 1
ATOM 2402 C CA . SER A 1 287 ? 4.578 14.817 -13.501 1.00 51.53 287 SER A CA 1
ATOM 2403 C C . SER A 1 287 ? 5.043 15.286 -14.881 1.00 51.53 287 SER A C 1
ATOM 2405 O O . SER A 1 287 ? 5.327 14.465 -15.756 1.00 51.53 287 SER A O 1
ATOM 2407 N N . SER A 1 288 ? 5.185 16.596 -15.052 1.00 37.84 288 SER A N 1
ATOM 2408 C CA . SER A 1 288 ? 5.832 17.230 -16.200 1.00 37.84 288 SER A CA 1
ATOM 2409 C C . SER A 1 288 ? 7.321 16.856 -16.276 1.00 37.84 288 SER A C 1
ATOM 2411 O O . SER A 1 288 ? 8.087 17.242 -15.399 1.00 37.84 288 SER A O 1
ATOM 2413 N N . ALA A 1 289 ? 7.693 16.167 -17.359 1.00 37.81 289 ALA A N 1
ATOM 2414 C CA . ALA A 1 289 ? 9.049 15.826 -17.811 1.00 37.81 289 ALA A CA 1
ATOM 2415 C C . ALA A 1 289 ? 9.833 14.750 -17.022 1.00 37.81 289 ALA A C 1
ATOM 2417 O O . ALA A 1 289 ? 9.859 14.707 -15.794 1.00 37.81 289 ALA A O 1
ATOM 2418 N N . PHE A 1 290 ? 10.496 13.876 -17.789 1.00 40.38 290 PHE A N 1
ATOM 2419 C CA . PHE A 1 290 ? 11.621 13.052 -17.341 1.00 40.38 290 PHE A CA 1
ATOM 2420 C C . PHE A 1 290 ? 12.769 13.964 -16.881 1.00 40.38 290 PHE A C 1
ATOM 2422 O O . PHE A 1 290 ? 13.027 14.981 -17.527 1.00 40.38 290 PHE A O 1
ATOM 2429 N N . ILE A 1 291 ? 13.452 13.599 -15.793 1.00 43.34 291 ILE A N 1
ATOM 2430 C CA . ILE A 1 291 ? 14.733 14.205 -15.390 1.00 43.34 291 ILE A CA 1
ATOM 2431 C C . ILE A 1 291 ? 15.868 13.402 -16.025 1.00 43.34 291 ILE A C 1
ATOM 2433 O O . ILE A 1 291 ? 15.748 12.157 -16.064 1.00 43.34 291 ILE A O 1
#

Sequence (291 aa):
MNAETKYVTSVIKDFDVVYQNTLKEMFDELIENGWTTDVKIYCKEKYGVFICEINSNQKLQNIADTYVGIINSICPNCGEKEKPLFEDDTSSEWIDYTCFDCWSVRTEKYFTISNISKSGFNCLQINDNVTERKDFNWSKDVKRIKLTNKSSAYFDKEIDVELEIELLNNKFLFFNKSYIHFYKLLKNVPRIYFIEEDDVSCVEYIFSNISDCPICKKIALYKNKCLVCHTNLELLLKWPSTRHDSWKWYNKVDEIIVNKRETFSKLIDNDLILKYRLHRDESFEKSSAFI